Protein 5HTL (pdb70)

Solvent-accessible surface area: 14840 Å² total

Secondary structure (DSSP, 8-state):
--PPPHHHHHHHTTSS-HHHHHHHHHHHTTTT--HHHHHHHTTSS-HHHHHHHHHHHHT--B--TTTS---TTTGGGS-HHHHHHHT--EEEEETTEEEE---TT-HHHHHHHHHHSTT-EEEE-B--HHHHHHHHHHH-/---HHHHHHHTTSS-HHHHHHHHHHHHTT---HHHHHHHTTSS-HHHHHHHHHHHHT--B--TTTS---TTTGGGS-HHHHHHHT--EEEEETTEEEE---TT-HHHHHHHHHHSTT-EEEE-B--HHHHHHHHHHH-

Foldseek 3Di:
DDFDDQLVQCCVVPQAHPVLQVVQVVVVPPPPDDSQVSCVVVVSHPPVRVQCSVCVRVVAAEDALVPDQFPLVQFPLQPLVLCVVLVKTFRDDDDLETEIEDCPVPVVSVVVVCVSNDSHHYDYYYYHSVSSVVVSVVSD/DDDLLVLCCVVVQAHPVLQVVLVVVCVVPVDDSQVSSVVVVRHDPVRVQVSVCVVVVAAADDLVPDQFDLVQQPLQPLVLCVVLVKGFRDQDPQETEIEACPVPPVSVVVCCVSRPPGHYHYYYYHSVSSVVVSVVRD

Sequence (278 aa):
KLRKRLGDLLVEEGIVSEAQLEQALNAQKNTGRRLGDTLISLGFLSETQLLNFLAQQLSLPVIDLSRAHVDIDAVPLLPEVHARRLRALVIGRSGDTLRIASDPADLFAQEALLNQLPDYGFEFVIAPEKQLVDGFDRYYRKRLGDLLVEEGIVSEAQLEQALNAQKNTGRRLGDTLISLGFLSETQLLNFLAQQLSLPVIDLSRAHVDIDAVPLLPEVHARRLRALVIGRSGDTLRIASDPADLFAQEALLNQLPDYGFEFVIAPEKQLVDGFDRYY

Structure (mmCIF, N/CA/C/O backbone):
data_5HTL
#
_entry.id   5HTL
#
_cell.length_a   52.852
_cell.length_b   61.862
_cell.length_c   75.621
_cell.angle_alpha   90.00
_cell.angle_beta   90.00
_cell.angle_gamma   90.00
#
_symmetry.space_group_name_H-M   'P 21 21 21'
#
loop_
_entity.id
_entity.type
_entity.pdbx_description
1 polymer 'MSHA biogenesis protein MshE'
2 non-polymer "9,9'-[(2R,3R,3aS,5S,7aR,9R,10R,10aS,12S,14aR)-3,5,10,12-tetrahydroxy-5,12-dioxidooctahydro-2H,7H-difuro[3,2-d:3',2'-j][1,3,7,9,2,8]tetraoxadiphosphacyclododecine-2,9-diyl]bis(2-amino-1,9-dihydro-6H-purin-6-one)"
3 water water
#
loop_
_atom_site.group_PDB
_atom_site.id
_atom_site.type_symbol
_atom_site.label_atom_id
_atom_site.label_alt_id
_atom_site.label_comp_id
_atom_site.label_asym_id
_atom_site.label_entity_id
_atom_site.label_seq_id
_atom_site.pdbx_PDB_ins_code
_atom_site.Cartn_x
_atom_site.Cartn_y
_atom_site.Cartn_z
_atom_site.occupancy
_atom_site.B_iso_or_equiv
_atom_site.auth_seq_id
_atom_site.auth_comp_id
_atom_site.auth_asym_id
_atom_site.auth_atom_id
_atom_site.pdbx_PDB_model_num
ATOM 1 N N . LYS A 1 5 ? -3.650 -20.401 -0.983 1.00 52.51 5 LYS A N 1
ATOM 2 C CA . LYS A 1 5 ? -2.792 -19.389 -0.373 1.00 47.75 5 LYS A CA 1
ATOM 3 C C . LYS A 1 5 ? -3.476 -18.149 0.266 1.00 42.50 5 LYS A C 1
ATOM 4 O O . LYS A 1 5 ? -3.316 -17.951 1.470 1.00 38.17 5 LYS A O 1
ATOM 10 N N . LEU A 1 6 ? -4.240 -17.321 -0.460 1.00 47.45 6 LEU A N 1
ATOM 11 C CA . LEU A 1 6 ? -4.616 -17.439 -1.875 1.00 44.74 6 LEU A CA 1
ATOM 12 C C . LEU A 1 6 ? -5.175 -16.124 -2.419 1.00 41.27 6 LEU A C 1
ATOM 13 O O . LEU A 1 6 ? -6.216 -15.638 -1.984 1.00 49.50 6 LEU A O 1
ATOM 18 N N . ARG A 1 7 ? -4.485 -15.561 -3.392 1.00 30.11 7 ARG A N 1
ATOM 19 C CA . ARG A 1 7 ? -4.989 -14.405 -4.103 1.00 18.29 7 ARG A CA 1
ATOM 20 C C . ARG A 1 7 ? -5.890 -14.896 -5.226 1.00 14.09 7 ARG A C 1
ATOM 21 O O . ARG A 1 7 ? -5.847 -16.076 -5.591 1.00 16.07 7 ARG A O 1
ATOM 29 N N . LYS A 1 8 ? -6.702 -14.000 -5.769 1.00 14.08 8 LYS A N 1
ATOM 30 C CA . LYS A 1 8 ? -7.423 -14.308 -6.990 1.00 12.86 8 LYS A CA 1
ATOM 31 C C . LYS A 1 8 ? -6.393 -14.211 -8.109 1.00 15.45 8 LYS A C 1
ATOM 32 O O . LYS A 1 8 ? -5.616 -13.262 -8.145 1.00 15.86 8 LYS A O 1
ATOM 38 N N . ARG A 1 9 ? -6.352 -15.174 -9.023 1.00 14.27 9 ARG A N 1
ATOM 39 C CA . ARG A 1 9 ? -5.312 -15.097 -10.045 1.00 16.60 9 ARG A CA 1
ATOM 40 C C . ARG A 1 9 ? -5.532 -13.915 -10.985 1.00 13.06 9 ARG A C 1
ATOM 41 O O . ARG A 1 9 ? -6.667 -13.472 -11.210 1.00 13.82 9 ARG A O 1
ATOM 49 N N . LEU A 1 10 ? -4.434 -13.394 -11.515 1.00 14.22 10 LEU A N 1
ATOM 50 C CA . LEU A 1 10 ? -4.442 -12.095 -12.169 1.00 15.56 10 LEU A CA 1
ATOM 51 C C . LEU A 1 10 ? -5.291 -12.050 -13.429 1.00 12.62 10 LEU A C 1
ATOM 52 O O . LEU A 1 10 ? -6.012 -11.082 -13.635 1.00 12.68 10 LEU A O 1
ATOM 57 N N . GLY A 1 11 ? -5.224 -13.091 -14.261 1.00 13.85 11 GLY A N 1
ATOM 58 C CA . GLY A 1 11 ? -6.023 -13.134 -15.477 1.00 13.52 11 GLY A CA 1
ATOM 59 C C . GLY A 1 11 ? -7.509 -12.984 -15.195 1.00 15.20 11 GLY A C 1
ATOM 60 O O . GLY A 1 11 ? -8.167 -12.104 -15.758 1.00 15.66 11 GLY A O 1
ATOM 61 N N . ASP A 1 12 ? -8.037 -13.832 -14.316 1.00 15.65 12 ASP A N 1
ATOM 62 C CA . ASP A 1 12 ? -9.449 -13.776 -13.957 1.00 15.27 12 ASP A CA 1
ATOM 63 C C . ASP A 1 12 ? -9.833 -12.428 -13.379 1.00 15.31 12 ASP A C 1
ATOM 64 O O . ASP A 1 12 ? -10.910 -11.918 -13.670 1.00 14.06 12 ASP A O 1
ATOM 69 N N . LEU A 1 13 ? -8.952 -11.842 -12.576 1.00 13.37 13 LEU A N 1
ATOM 70 C CA . LEU A 1 13 ? -9.215 -10.524 -12.012 1.00 12.14 13 LEU A CA 1
ATOM 71 C C . LEU A 1 13 ? -9.373 -9.484 -13.125 1.00 14.71 13 LEU A C 1
ATOM 72 O O . LEU A 1 13 ? -10.312 -8.682 -13.126 1.00 14.45 13 LEU A O 1
ATOM 77 N N . LEU A 1 14 ? -8.436 -9.483 -14.070 1.00 11.99 14 LEU A N 1
ATOM 78 C CA . LEU A 1 14 ? -8.458 -8.515 -15.159 1.00 12.97 14 LEU A CA 1
ATOM 79 C C . LEU A 1 14 ? -9.660 -8.702 -16.083 1.00 14.37 14 LEU A C 1
ATOM 80 O O . LEU A 1 14 ? -10.186 -7.739 -16.627 1.00 16.30 14 LEU A O 1
ATOM 85 N N . VAL A 1 15 ? -10.089 -9.941 -16.284 1.00 12.53 15 VAL A N 1
ATOM 86 C CA . VAL A 1 15 ? -11.259 -10.186 -17.123 1.00 14.58 15 VAL A CA 1
ATOM 87 C C . VAL A 1 15 ? -12.524 -9.741 -16.415 1.00 15.42 15 VAL A C 1
ATOM 88 O O . VAL A 1 15 ? -13.366 -9.078 -17.010 1.00 16.97 15 VAL A O 1
ATOM 92 N N . GLU A 1 16 ? -12.645 -10.105 -15.143 1.00 15.29 16 GLU A N 1
ATOM 93 C CA . GLU A 1 16 ? -13.837 -9.768 -14.374 1.00 18.94 16 GLU A CA 1
ATOM 94 C C . GLU A 1 16 ? -14.006 -8.270 -14.216 1.00 19.82 16 GLU A C 1
ATOM 95 O O . GLU A 1 16 ? -15.131 -7.774 -14.175 1.00 23.06 16 GLU A O 1
ATOM 101 N N . GLU A 1 17 ? -12.905 -7.538 -14.128 1.00 20.93 17 GLU A N 1
ATOM 102 C CA . GLU A 1 17 ? -13.010 -6.092 -13.962 1.00 24.00 17 GLU A CA 1
ATOM 103 C C . GLU A 1 17 ? -13.000 -5.329 -15.286 1.00 22.92 17 GLU A C 1
ATOM 104 O O . GLU A 1 17 ? -12.945 -4.095 -15.313 1.00 21.71 17 GLU A O 1
ATOM 110 N N . GLY A 1 18 ? -13.084 -6.083 -16.379 1.00 14.39 18 GLY A N 1
ATOM 111 C CA . GLY A 1 18 ? -13.293 -5.525 -17.700 1.00 15.94 18 GLY A CA 1
ATOM 112 C C . GLY A 1 18 ? -12.085 -4.844 -18.290 1.00 13.12 18 GLY A C 1
ATOM 113 O O . GLY A 1 18 ? -12.216 -3.925 -19.107 1.00 13.81 18 GLY A O 1
ATOM 114 N N . ILE A 1 19 ? -10.904 -5.317 -17.899 1.00 13.08 19 ILE A N 1
ATOM 115 C CA . ILE A 1 19 ? -9.650 -4.712 -18.326 1.00 12.25 19 ILE A CA 1
ATOM 116 C C . ILE A 1 19 ? -9.119 -5.411 -19.567 1.00 11.04 19 ILE A C 1
ATOM 117 O O . ILE A 1 19 ? -8.706 -4.766 -20.529 1.00 13.49 19 ILE A O 1
ATOM 122 N N . VAL A 1 20 ? -9.113 -6.739 -19.532 1.00 12.80 20 VAL A N 1
ATOM 123 C CA . VAL A 1 20 ? -8.725 -7.521 -20.702 1.00 12.06 20 VAL A CA 1
ATOM 124 C C . VAL A 1 20 ? -9.834 -8.515 -21.031 1.00 12.09 20 VAL A C 1
ATOM 125 O O . VAL A 1 20 ? -10.643 -8.848 -20.163 1.00 13.74 20 VAL A O 1
ATOM 129 N N . SER A 1 21 ? -9.873 -8.986 -22.270 1.00 12.71 21 SER A N 1
ATOM 130 C CA . SER A 1 21 ? -10.941 -9.900 -22.685 1.00 11.73 21 SER A CA 1
ATOM 131 C C . SER A 1 21 ? -10.549 -11.367 -22.496 1.00 12.11 21 SER A C 1
ATOM 132 O O . SER A 1 21 ? -9.370 -11.698 -22.336 1.00 12.51 21 SER A O 1
ATOM 135 N N . GLU A 1 22 ? -11.532 -12.257 -22.525 1.00 15.14 22 GLU A N 1
ATOM 136 C CA . GLU A 1 22 ? -11.267 -13.685 -22.378 1.00 16.30 22 GLU A CA 1
ATOM 137 C C . GLU A 1 22 ? -10.327 -14.218 -23.451 1.00 13.62 22 GLU A C 1
ATOM 138 O O . GLU A 1 22 ? -9.409 -14.968 -23.145 1.00 15.79 22 GLU A O 1
ATOM 144 N N . ALA A 1 23 ? -10.541 -13.839 -24.704 1.00 16.43 23 ALA A N 1
ATOM 145 C CA . ALA A 1 23 ? -9.685 -14.333 -25.777 1.00 14.19 23 ALA A CA 1
ATOM 146 C C . ALA A 1 23 ? -8.253 -13.818 -25.646 1.00 17.37 23 ALA A C 1
ATOM 147 O O . ALA A 1 23 ? -7.301 -14.526 -25.960 1.00 16.31 23 ALA A O 1
ATOM 149 N N . GLN A 1 24 ? -8.103 -12.585 -25.176 1.00 13.41 24 GLN A N 1
ATOM 150 C CA . GLN A 1 24 ? -6.793 -11.982 -24.989 1.00 12.57 24 GLN A CA 1
ATOM 151 C C . GLN A 1 24 ? -6.043 -12.673 -23.863 1.00 13.65 24 GLN A C 1
ATOM 152 O O . GLN A 1 24 ? -4.828 -12.899 -23.949 1.00 12.42 24 GLN A O 1
ATOM 158 N N . LEU A 1 25 ? -6.772 -13.036 -22.813 1.00 14.85 25 LEU A N 1
ATOM 159 C CA . LEU A 1 25 ? -6.170 -13.789 -21.720 1.00 13.61 25 LEU A CA 1
ATOM 160 C C . LEU A 1 25 ? -5.641 -15.127 -22.228 1.00 12.36 25 LEU A C 1
ATOM 161 O O . LEU A 1 25 ? -4.503 -15.494 -21.944 1.00 13.43 25 LEU A O 1
ATOM 166 N N . GLU A 1 26 ? -6.465 -15.849 -22.978 1.00 15.42 26 GLU A N 1
ATOM 167 C CA . GLU A 1 26 ? -6.057 -17.144 -23.525 1.00 14.83 26 GLU A CA 1
ATOM 168 C C . GLU A 1 26 ? -4.840 -16.975 -24.434 1.00 18.14 26 GLU A C 1
ATOM 169 O O . GLU A 1 26 ? -3.886 -17.753 -24.369 1.00 17.23 26 GLU A O 1
ATOM 175 N N . GLN A 1 27 ? -4.855 -15.929 -25.248 1.00 14.92 27 GLN A N 1
ATOM 176 C CA . GLN A 1 27 ? -3.743 -15.622 -26.124 1.00 17.74 27 GLN A CA 1
ATOM 177 C C . GLN A 1 27 ? -2.457 -15.391 -25.331 1.00 16.25 27 GLN A C 1
ATOM 178 O O . GLN A 1 27 ? -1.400 -15.919 -25.673 1.00 17.37 27 GLN A O 1
ATOM 184 N N . ALA A 1 28 ? -2.552 -14.624 -24.251 1.00 15.85 28 ALA A N 1
ATOM 185 C CA . ALA A 1 28 ? -1.371 -14.308 -23.454 1.00 13.20 28 ALA A CA 1
ATOM 186 C C . ALA A 1 28 ? -0.846 -15.523 -22.686 1.00 15.21 28 ALA A C 1
ATOM 187 O O . ALA A 1 28 ? 0.364 -15.690 -22.552 1.00 16.77 28 ALA A O 1
ATOM 189 N N . LEU A 1 29 ? -1.749 -16.359 -22.183 1.00 13.71 29 LEU A N 1
ATOM 190 C CA . LEU A 1 29 ? -1.342 -17.568 -21.466 1.00 14.24 29 LEU A CA 1
ATOM 191 C C . LEU A 1 29 ? -0.592 -18.501 -22.406 1.00 19.72 29 LEU A C 1
ATOM 192 O O . LEU A 1 29 ? 0.427 -19.078 -22.021 1.00 20.64 29 LEU A O 1
ATOM 197 N N . ASN A 1 30 ? -1.083 -18.625 -23.636 1.00 18.78 30 ASN A N 1
ATOM 198 C CA . ASN A 1 30 ? -0.402 -19.415 -24.669 1.00 24.34 30 ASN A CA 1
ATOM 199 C C . ASN A 1 30 ? 0.982 -18.847 -24.974 1.00 24.66 30 ASN A C 1
ATOM 200 O O . ASN A 1 30 ? 1.970 -19.582 -25.085 1.00 29.87 30 ASN A O 1
ATOM 205 N N . ALA A 1 31 ? 1.048 -17.526 -25.098 1.00 19.90 31 ALA A N 1
ATOM 206 C CA . ALA A 1 31 ? 2.266 -16.832 -25.514 1.00 20.54 31 ALA A CA 1
ATOM 207 C C . ALA A 1 31 ? 3.339 -16.759 -24.427 1.00 18.38 31 ALA A C 1
ATOM 208 O O . ALA A 1 31 ? 4.539 -16.672 -24.725 1.00 24.36 31 ALA A O 1
ATOM 210 N N . GLN A 1 32 ? 2.912 -16.799 -23.172 1.00 19.56 32 GLN A N 1
ATOM 211 C CA . GLN A 1 32 ? 3.817 -16.670 -22.035 1.00 19.97 32 GLN A CA 1
ATOM 212 C C . GLN A 1 32 ? 4.715 -17.903 -21.864 1.00 19.28 32 GLN A C 1
ATOM 213 O O . GLN A 1 32 ? 5.856 -17.791 -21.394 1.00 19.70 32 GLN A O 1
ATOM 219 N N . LYS A 1 33 ? 4.208 -19.062 -22.279 1.00 20.30 33 LYS A N 1
ATOM 220 C CA . LYS A 1 33 ? 4.876 -20.342 -22.026 1.00 22.37 33 LYS A CA 1
ATOM 221 C C . LYS A 1 33 ? 6.353 -20.354 -22.408 1.00 20.82 33 LYS A C 1
ATOM 222 O O . LYS A 1 33 ? 6.719 -20.036 -23.541 1.00 25.18 33 LYS A O 1
ATOM 228 N N . ASN A 1 34 ? 7.178 -20.696 -21.416 1.00 26.71 34 ASN A N 1
ATOM 229 C CA . ASN A 1 34 ? 8.644 -20.785 -21.522 1.00 27.38 34 ASN A CA 1
ATOM 230 C C . ASN A 1 34 ? 9.398 -19.559 -22.010 1.00 23.57 34 ASN A C 1
ATOM 231 O O . ASN A 1 34 ? 10.533 -19.680 -22.454 1.00 22.07 34 ASN A O 1
ATOM 236 N N . THR A 1 35 ? 8.777 -18.387 -21.909 1.00 20.95 35 THR A N 1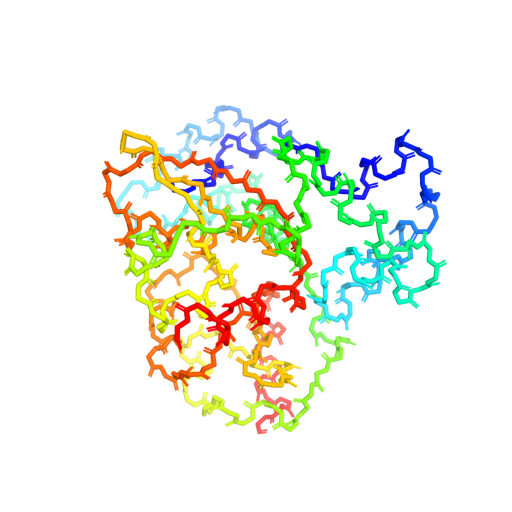
ATOM 237 C CA . THR A 1 35 ? 9.430 -17.136 -22.281 1.00 20.03 35 THR A CA 1
ATOM 238 C C . THR A 1 35 ? 10.126 -16.501 -21.094 1.00 18.54 35 THR A C 1
ATOM 239 O O . THR A 1 35 ? 10.884 -15.554 -21.256 1.00 19.96 35 THR A O 1
ATOM 243 N N . GLY A 1 36 ? 9.830 -17.000 -19.897 1.00 23.15 36 GLY A N 1
ATOM 244 C CA . GLY A 1 36 ? 10.406 -16.449 -18.686 1.00 24.25 36 GLY A CA 1
ATOM 245 C C . GLY A 1 36 ? 9.676 -15.201 -18.229 1.00 23.51 36 GLY A C 1
ATOM 246 O O . GLY A 1 36 ? 10.054 -14.584 -17.235 1.00 27.65 36 GLY A O 1
ATOM 247 N N . ARG A 1 37 ? 8.617 -14.839 -18.950 1.00 21.25 37 ARG A N 1
ATOM 248 C CA . ARG A 1 37 ? 7.872 -13.625 -18.647 1.00 20.64 37 ARG A CA 1
ATOM 249 C C . ARG A 1 37 ? 6.585 -13.920 -17.889 1.00 16.92 37 ARG A C 1
ATOM 250 O O . ARG A 1 37 ? 5.926 -14.932 -18.124 1.00 19.10 37 ARG A O 1
ATOM 258 N N . ARG A 1 38 ? 6.247 -13.050 -16.953 1.00 14.49 38 ARG A N 1
ATOM 259 C CA . ARG A 1 38 ? 4.998 -13.214 -16.223 1.00 14.67 38 ARG A CA 1
ATOM 260 C C . ARG A 1 38 ? 3.800 -12.749 -17.057 1.00 14.96 38 ARG A C 1
ATOM 261 O O . ARG A 1 38 ? 3.966 -12.144 -18.124 1.00 15.63 38 ARG A O 1
ATOM 269 N N . LEU A 1 39 ? 2.596 -13.059 -16.579 1.00 14.33 39 LEU A N 1
ATOM 270 C CA . LEU A 1 39 ? 1.395 -12.832 -17.363 1.00 13.94 39 LEU A CA 1
ATOM 271 C C . LEU A 1 39 ? 1.123 -11.359 -17.652 1.00 15.83 39 LEU A C 1
ATOM 272 O O . LEU A 1 39 ? 0.776 -11.000 -18.780 1.00 12.86 39 LEU A O 1
ATOM 277 N N . GLY A 1 40 ? 1.273 -10.510 -16.641 1.00 14.11 40 GLY A N 1
ATOM 278 C CA . GLY A 1 40 ? 1.014 -9.088 -16.805 1.00 14.78 40 GLY A CA 1
ATOM 279 C C . GLY A 1 40 ? 1.897 -8.487 -17.883 1.00 15.06 40 GLY A C 1
ATOM 280 O O . GLY A 1 40 ? 1.420 -7.782 -18.781 1.00 14.89 40 GLY A O 1
ATOM 281 N N . ASP A 1 41 ? 3.194 -8.773 -17.804 1.00 13.76 41 ASP A N 1
ATOM 282 C CA . ASP A 1 41 ? 4.146 -8.274 -18.793 1.00 13.38 41 ASP A CA 1
ATOM 283 C C . ASP A 1 41 ? 3.848 -8.833 -20.190 1.00 14.27 41 ASP A C 1
ATOM 284 O O . ASP A 1 41 ? 4.060 -8.160 -21.196 1.00 14.68 41 ASP A O 1
ATOM 289 N N . THR A 1 42 ? 3.328 -10.055 -20.259 1.00 13.65 42 THR A N 1
ATOM 290 C CA . THR A 1 42 ? 2.917 -10.616 -21.546 1.00 12.42 42 THR A CA 1
ATOM 291 C C . THR A 1 42 ? 1.718 -9.865 -22.131 1.00 12.75 42 THR A C 1
ATOM 292 O O . THR A 1 42 ? 1.698 -9.522 -23.315 1.00 15.47 42 THR A O 1
ATOM 296 N N . LEU A 1 43 ? 0.721 -9.613 -21.296 1.00 13.13 43 LEU A N 1
ATOM 297 C CA . LEU A 1 43 ? -0.418 -8.795 -21.689 1.00 13.14 43 LEU A CA 1
ATOM 298 C C . LEU A 1 43 ? -0.009 -7.393 -22.141 1.00 12.09 43 LEU A C 1
ATOM 299 O O . LEU A 1 43 ? -0.546 -6.870 -23.117 1.00 15.20 43 LEU A O 1
ATOM 304 N N . ILE A 1 44 ? 0.958 -6.787 -21.454 1.00 13.60 44 ILE A N 1
ATOM 305 C CA . ILE A 1 44 ? 1.467 -5.470 -21.851 1.00 14.28 44 ILE A CA 1
ATOM 306 C C . ILE A 1 44 ? 2.185 -5.531 -23.199 1.00 16.33 44 ILE A C 1
ATOM 307 O O . ILE A 1 44 ? 1.993 -4.671 -24.064 1.00 17.47 44 ILE A O 1
ATOM 312 N N . SER A 1 45 ? 3.002 -6.560 -23.386 1.00 15.15 45 SER A N 1
ATOM 313 C CA . SER A 1 45 ? 3.712 -6.743 -24.646 1.00 17.32 45 SER A CA 1
ATOM 314 C C . SER A 1 45 ? 2.754 -6.871 -25.830 1.00 19.90 45 SER A C 1
ATOM 315 O O . SER A 1 45 ? 3.047 -6.391 -26.928 1.00 17.32 45 SER A O 1
ATOM 318 N N . LEU A 1 46 ? 1.606 -7.505 -25.594 1.00 16.70 46 LEU A N 1
ATOM 319 C CA . LEU A 1 46 ? 0.597 -7.709 -26.629 1.00 15.01 46 LEU A CA 1
ATOM 320 C C . LEU A 1 46 ? -0.289 -6.480 -26.809 1.00 17.17 46 LEU A C 1
ATOM 321 O O . LEU A 1 46 ? -1.094 -6.429 -27.741 1.00 17.82 46 LEU A O 1
ATOM 326 N N . GLY A 1 47 ? -0.152 -5.498 -25.922 1.00 15.14 47 GLY A N 1
ATOM 327 C CA . GLY A 1 47 ? -0.873 -4.240 -26.056 1.00 16.24 47 GLY A CA 1
ATOM 328 C C . GLY A 1 47 ? -2.260 -4.245 -25.439 1.00 12.90 47 GLY A C 1
ATOM 329 O O . GLY A 1 47 ? -3.052 -3.325 -25.661 1.00 17.32 47 GLY A O 1
ATOM 330 N N . PHE A 1 48 ? -2.546 -5.260 -24.633 1.00 14.20 48 PHE A N 1
ATOM 331 C CA . PHE A 1 48 ? -3.873 -5.417 -24.037 1.00 15.18 48 PHE A CA 1
ATOM 332 C C . PHE A 1 48 ? -3.993 -4.724 -22.683 1.00 13.93 48 PHE A C 1
ATOM 333 O O . PHE A 1 48 ? -5.095 -4.536 -22.150 1.00 14.91 48 PHE A O 1
ATOM 341 N N . LEU A 1 49 ? -2.845 -4.361 -22.121 1.00 14.90 49 LEU A N 1
ATOM 342 C CA . LEU A 1 49 ? -2.753 -3.846 -20.766 1.00 13.80 49 LEU A CA 1
ATOM 343 C C . LEU A 1 49 ? -1.619 -2.821 -20.752 1.00 13.55 49 LEU A C 1
ATOM 344 O O . LEU A 1 49 ? -0.674 -2.934 -21.529 1.00 15.55 49 LEU A O 1
ATOM 349 N N . SER A 1 50 ? -1.736 -1.811 -19.891 1.00 14.44 50 SER A N 1
ATOM 350 C CA . SER A 1 50 ? -0.661 -0.835 -19.696 1.00 16.62 50 SER A CA 1
ATOM 351 C C . SER A 1 50 ? 0.094 -1.076 -18.384 1.00 18.26 50 SER A C 1
ATOM 352 O O . SER A 1 50 ? -0.370 -1.814 -17.505 1.00 17.43 50 SER A O 1
ATOM 355 N N . GLU A 1 51 ? 1.252 -0.435 -18.245 1.00 16.68 51 GLU A N 1
ATOM 356 C CA . GLU A 1 51 ? 2.025 -0.525 -17.008 1.00 15.77 51 GLU A CA 1
ATOM 357 C C . GLU A 1 51 ? 1.254 -0.008 -15.799 1.00 16.63 51 GLU A C 1
ATOM 358 O O . GLU A 1 51 ? 1.311 -0.604 -14.726 1.00 18.21 51 GLU A O 1
ATOM 364 N N . THR A 1 52 ? 0.526 1.086 -15.978 1.00 18.41 52 THR A N 1
ATOM 365 C CA . THR A 1 52 ? -0.243 1.681 -14.899 1.00 17.76 52 THR A CA 1
ATOM 366 C C . THR A 1 52 ? -1.371 0.746 -14.476 1.00 19.29 52 THR A C 1
ATOM 367 O O . THR A 1 52 ? -1.614 0.541 -13.285 1.00 20.03 52 THR A O 1
ATOM 371 N N . GLN A 1 53 ? -2.060 0.178 -15.460 1.00 17.76 53 GLN A N 1
ATOM 372 C CA . GLN A 1 53 ? -3.114 -0.790 -15.172 1.00 15.30 53 GLN A CA 1
ATOM 373 C C . GLN A 1 53 ? -2.585 -1.995 -14.418 1.00 14.81 53 GLN A C 1
ATOM 374 O O . GLN A 1 53 ? -3.205 -2.441 -13.450 1.00 16.16 53 GLN A O 1
ATOM 380 N N . LEU A 1 54 ? -1.455 -2.531 -14.861 1.00 15.07 54 LEU A N 1
ATOM 381 C CA . LEU A 1 54 ? -0.837 -3.649 -14.154 1.00 15.41 54 LEU A CA 1
ATOM 382 C C . LEU A 1 54 ? -0.518 -3.306 -12.695 1.00 17.65 54 LEU A C 1
ATOM 383 O O . LEU A 1 54 ? -0.817 -4.092 -11.792 1.00 15.50 54 LEU A O 1
ATOM 388 N N . LEU A 1 55 ? 0.080 -2.136 -12.479 1.00 17.25 55 LEU A N 1
ATOM 389 C CA . LEU A 1 55 ? 0.386 -1.636 -11.143 1.00 20.50 55 LEU A CA 1
ATOM 390 C C . LEU A 1 55 ? -0.864 -1.617 -10.257 1.00 14.20 55 LEU A C 1
ATOM 391 O O . LEU A 1 55 ? -0.874 -2.161 -9.138 1.00 16.34 55 LEU A O 1
ATOM 396 N N . ASN A 1 56 ? -1.930 -1.019 -10.775 1.00 15.53 56 ASN A N 1
ATOM 397 C CA . ASN A 1 56 ? -3.157 -0.869 -10.015 1.00 13.43 56 ASN A CA 1
ATOM 398 C C . ASN A 1 56 ? -3.833 -2.205 -9.690 1.00 14.42 56 ASN A C 1
ATOM 399 O O . ASN A 1 56 ? -4.375 -2.387 -8.602 1.00 16.05 56 ASN A O 1
ATOM 404 N N . PHE A 1 57 ? -3.807 -3.142 -10.631 1.00 17.40 57 PHE A N 1
ATOM 405 C CA . PHE A 1 57 ? -4.467 -4.423 -10.399 1.00 14.78 57 PHE A CA 1
ATOM 406 C C . PHE A 1 57 ? -3.637 -5.442 -9.631 1.00 14.81 57 PHE A C 1
ATOM 407 O O . PHE A 1 57 ? -4.203 -6.284 -8.933 1.00 14.36 57 PHE A O 1
ATOM 415 N N . LEU A 1 58 ? -2.311 -5.349 -9.719 1.00 13.80 58 LEU A N 1
ATOM 416 C CA . LEU A 1 58 ? -1.456 -6.101 -8.799 1.00 13.46 58 LEU A CA 1
ATOM 417 C C . LEU A 1 58 ? -1.735 -5.634 -7.372 1.00 13.88 58 LEU A C 1
ATOM 418 O O . LEU A 1 58 ? -1.866 -6.444 -6.457 1.00 13.05 58 LEU A O 1
ATOM 423 N N . ALA A 1 59 ? -1.859 -4.323 -7.188 1.00 15.27 59 ALA A N 1
ATOM 424 C CA . ALA A 1 59 ? -2.191 -3.778 -5.877 1.00 13.42 59 ALA A CA 1
ATOM 425 C C . ALA A 1 59 ? -3.524 -4.326 -5.369 1.00 14.26 59 ALA A C 1
ATOM 426 O O . ALA A 1 59 ? -3.641 -4.734 -4.214 1.00 14.78 59 ALA A O 1
ATOM 428 N N . GLN A 1 60 ? -4.537 -4.346 -6.225 1.00 14.69 60 GLN A N 1
ATOM 429 C CA . GLN A 1 60 ? -5.820 -4.913 -5.826 1.00 14.91 60 GLN A CA 1
ATOM 430 C C . GLN A 1 60 ? -5.695 -6.407 -5.495 1.00 14.45 60 GLN A C 1
ATOM 431 O O . GLN A 1 60 ? -6.191 -6.872 -4.467 1.00 15.29 60 GLN A O 1
ATOM 437 N N . GLN A 1 61 ? -5.029 -7.152 -6.36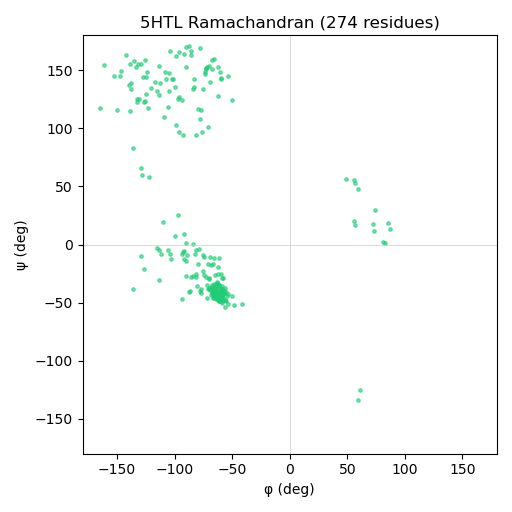9 1.00 12.78 61 GLN A N 1
ATOM 438 C CA . GLN A 1 61 ? -4.818 -8.583 -6.152 1.00 11.82 61 GLN A CA 1
ATOM 439 C C . GLN A 1 61 ? -4.159 -8.904 -4.814 1.00 12.24 61 GLN A C 1
ATOM 440 O O . GLN A 1 61 ? -4.558 -9.842 -4.110 1.00 14.61 61 GLN A O 1
ATOM 446 N N . LEU A 1 62 ? -3.121 -8.139 -4.476 1.00 11.05 62 LEU A N 1
ATOM 447 C CA . LEU A 1 62 ? -2.333 -8.378 -3.277 1.00 12.14 62 LEU A CA 1
ATOM 448 C C . LEU A 1 62 ? -2.845 -7.648 -2.035 1.00 11.04 62 LEU A C 1
ATOM 449 O O . LEU A 1 62 ? -2.240 -7.748 -0.963 1.00 12.45 62 LEU A O 1
ATOM 454 N N . SER A 1 63 ? -3.947 -6.919 -2.211 1.00 11.62 63 SER A N 1
ATOM 455 C CA . SER A 1 63 ? -4.591 -6.148 -1.137 1.00 15.27 63 SER A CA 1
ATOM 456 C C . SER A 1 63 ? -3.626 -5.167 -0.472 1.00 12.49 63 SER A C 1
ATOM 457 O O . SER A 1 63 ? -3.403 -5.202 0.738 1.00 12.84 63 SER A O 1
ATOM 460 N N . LEU A 1 64 ? -3.017 -4.314 -1.286 1.00 13.76 64 LEU A N 1
ATOM 461 C CA . LEU A 1 64 ? -2.092 -3.321 -0.763 1.00 11.11 64 LEU A CA 1
ATOM 462 C C . LEU A 1 64 ? -2.272 -2.038 -1.541 1.00 11.43 64 LEU A C 1
ATOM 463 O O . LEU A 1 64 ? -2.871 -2.039 -2.616 1.00 14.27 64 LEU A O 1
ATOM 468 N N . PRO A 1 65 ? -1.780 -0.926 -0.993 1.00 11.81 65 PRO A N 1
ATOM 469 C CA . PRO A 1 65 ? -1.968 0.320 -1.728 1.00 11.96 65 PRO A CA 1
ATOM 470 C C . PRO A 1 65 ? -0.842 0.641 -2.702 1.00 9.34 65 PRO A C 1
ATOM 471 O O . PRO A 1 65 ? 0.316 0.260 -2.487 1.00 11.19 65 PRO A O 1
ATOM 475 N N . VAL A 1 66 ? -1.189 1.377 -3.751 1.00 10.97 66 VAL A N 1
ATOM 476 C CA . VAL A 1 66 ? -0.219 2.043 -4.605 1.00 11.02 66 VAL A CA 1
ATOM 477 C C . VAL A 1 66 ? 0.140 3.369 -3.948 1.00 11.98 66 VAL A C 1
ATOM 478 O O . VAL A 1 66 ? -0.749 4.094 -3.486 1.00 16.02 66 VAL A O 1
ATOM 482 N N . ILE A 1 67 ? 1.426 3.692 -3.878 1.00 12.11 67 ILE A N 1
ATOM 483 C CA . ILE A 1 67 ? 1.813 5.022 -3.414 1.00 13.08 67 ILE A CA 1
ATOM 484 C C . ILE A 1 67 ? 2.454 5.828 -4.525 1.00 11.98 67 ILE A C 1
ATOM 485 O O . ILE A 1 67 ? 3.018 5.271 -5.473 1.00 13.69 67 ILE A O 1
ATOM 490 N N . ASP A 1 68 ? 2.333 7.144 -4.405 1.00 13.34 68 ASP A N 1
ATOM 491 C CA . ASP A 1 68 ? 3.099 8.053 -5.241 1.00 12.68 68 ASP A CA 1
ATOM 492 C C . ASP A 1 68 ? 4.368 8.386 -4.476 1.00 11.99 68 ASP A C 1
ATOM 493 O O . ASP A 1 68 ? 4.394 9.312 -3.661 1.00 13.42 68 ASP A O 1
ATOM 498 N N . LEU A 1 69 ? 5.426 7.638 -4.747 1.00 13.82 69 LEU A N 1
ATOM 499 C CA . LEU A 1 69 ? 6.653 7.769 -3.988 1.00 13.69 69 LEU A CA 1
ATOM 500 C C . LEU A 1 69 ? 7.366 9.114 -4.239 1.00 16.93 69 LEU A C 1
ATOM 501 O O . LEU A 1 69 ? 8.190 9.543 -3.439 1.00 22.93 69 LEU A O 1
ATOM 506 N N . SER A 1 70 ? 7.008 9.792 -5.325 1.00 18.87 70 SER A N 1
ATOM 507 C CA . SER A 1 70 ? 7.586 11.104 -5.622 1.00 20.27 70 SER A CA 1
ATOM 508 C C . SER A 1 70 ? 7.075 12.175 -4.659 1.00 19.18 70 SER A C 1
ATOM 509 O O . SER A 1 70 ? 7.659 13.254 -4.535 1.00 26.15 70 SER A O 1
ATOM 512 N N . ARG A 1 71 ? 5.984 11.875 -3.966 1.00 14.71 71 ARG A N 1
ATOM 513 C CA . ARG A 1 71 ? 5.367 12.849 -3.080 1.00 15.45 71 ARG A CA 1
ATOM 514 C C . ARG A 1 71 ? 5.123 12.290 -1.701 1.00 16.39 71 ARG A C 1
ATOM 515 O O . ARG A 1 71 ? 4.748 13.019 -0.787 1.00 23.53 71 ARG A O 1
ATOM 523 N N . ALA A 1 72 ? 5.308 10.984 -1.558 1.00 16.48 72 ALA A N 1
ATOM 524 C CA . ALA A 1 72 ? 4.938 10.322 -0.317 1.00 17.76 72 ALA A CA 1
ATOM 525 C C . ALA A 1 72 ? 5.845 10.701 0.847 1.00 14.03 72 ALA A C 1
ATOM 526 O O . ALA A 1 72 ? 7.003 11.084 0.674 1.00 19.45 72 ALA A O 1
ATOM 528 N N . HIS A 1 73 ? 5.285 10.607 2.047 1.00 15.65 73 HIS A N 1
ATOM 529 C CA . HIS A 1 73 ? 6.052 10.711 3.271 1.00 15.07 73 HIS A CA 1
ATOM 530 C C . HIS A 1 73 ? 7.058 9.574 3.306 1.00 18.28 73 HIS A C 1
ATOM 531 O O . HIS A 1 73 ? 6.711 8.404 3.114 1.00 16.88 73 HIS A O 1
ATOM 538 N N . VAL A 1 74 ? 8.315 9.925 3.527 1.00 16.26 74 VAL A N 1
ATOM 539 C CA . VAL A 1 74 ? 9.354 8.936 3.705 1.00 18.90 74 VAL A CA 1
ATOM 540 C C . VAL A 1 74 ? 10.152 9.329 4.927 1.00 17.20 74 VAL A C 1
ATOM 541 O O . VAL A 1 74 ? 10.627 10.464 5.030 1.00 22.14 74 VAL A O 1
ATOM 545 N N . ASP A 1 75 ? 10.258 8.403 5.868 1.00 18.95 75 ASP A N 1
ATOM 546 C CA . ASP A 1 75 ? 11.123 8.608 7.015 1.00 20.73 75 ASP A CA 1
ATOM 547 C C . ASP A 1 75 ? 12.558 8.396 6.554 1.00 22.52 75 ASP A C 1
ATOM 548 O O . ASP A 1 75 ? 13.038 7.262 6.489 1.00 21.93 75 ASP A O 1
ATOM 553 N N . ILE A 1 76 ? 13.232 9.498 6.235 1.00 25.39 76 ILE A N 1
ATOM 554 C CA . ILE A 1 76 ? 14.576 9.456 5.661 1.00 25.45 76 ILE A CA 1
ATOM 555 C C . ILE A 1 76 ? 15.593 8.812 6.622 1.00 29.51 76 ILE A C 1
ATOM 556 O O . ILE A 1 76 ? 16.650 8.340 6.195 1.00 30.64 76 ILE A O 1
ATOM 561 N N . ASP A 1 77 ? 15.248 8.756 7.909 1.00 31.80 77 ASP A N 1
ATOM 562 C CA . ASP A 1 77 ? 16.053 8.043 8.907 1.00 40.33 77 ASP A CA 1
ATOM 563 C C . ASP A 1 77 ? 15.831 6.534 8.895 1.00 39.44 77 ASP A C 1
ATOM 564 O O . ASP A 1 77 ? 16.629 5.777 9.453 1.00 43.87 77 ASP A O 1
ATOM 569 N N . ALA A 1 78 ? 14.741 6.093 8.281 1.00 25.56 78 ALA A N 1
ATOM 570 C CA . ALA A 1 78 ? 14.427 4.674 8.260 1.00 21.23 78 ALA A CA 1
ATOM 571 C C . ALA A 1 78 ? 15.064 4.022 7.032 1.00 21.73 78 ALA A C 1
ATOM 572 O O . ALA A 1 78 ? 15.384 2.830 7.044 1.00 21.60 78 ALA A O 1
ATOM 574 N N . VAL A 1 79 ? 15.257 4.822 5.987 1.00 22.21 79 VAL A N 1
ATOM 575 C CA . VAL A 1 79 ? 15.833 4.338 4.731 1.00 16.75 79 VAL A CA 1
ATOM 576 C C . VAL A 1 79 ? 17.111 3.501 4.920 1.00 20.69 79 VAL A C 1
ATOM 577 O O . VAL A 1 79 ? 17.174 2.379 4.421 1.00 18.05 79 VAL A O 1
ATOM 581 N N . PRO A 1 80 ? 18.115 4.026 5.662 1.00 22.25 80 PRO A N 1
ATOM 582 C CA . PRO A 1 80 ? 19.381 3.290 5.798 1.00 21.83 80 PRO A CA 1
ATOM 583 C C . PRO A 1 80 ? 19.329 1.908 6.452 1.00 19.16 80 PRO A C 1
ATOM 584 O O . PRO A 1 80 ? 20.352 1.217 6.402 1.00 23.12 80 PRO A O 1
ATOM 588 N N . LEU A 1 81 ? 18.221 1.527 7.070 1.00 20.41 81 LEU A N 1
ATOM 589 C CA . LEU A 1 81 ? 18.101 0.213 7.691 1.00 20.93 81 LEU A CA 1
ATOM 590 C C . LEU A 1 81 ? 18.336 -0.917 6.685 1.00 21.03 81 LEU A C 1
ATOM 591 O O . LEU A 1 81 ? 18.788 -2.008 7.044 1.00 23.64 81 LEU A O 1
ATOM 596 N N . LEU A 1 82 ? 18.019 -0.648 5.423 1.00 16.56 82 LEU A N 1
ATOM 597 C CA . LEU A 1 82 ? 18.368 -1.560 4.344 1.00 16.54 82 LEU A CA 1
ATOM 598 C C . LEU A 1 82 ? 19.524 -0.935 3.577 1.00 18.00 82 LEU A C 1
ATOM 599 O O . LEU A 1 82 ? 19.390 0.158 3.032 1.00 19.35 82 LEU A O 1
ATOM 604 N N . PRO A 1 83 ? 20.688 -1.606 3.548 1.00 16.64 83 PRO A N 1
ATOM 605 C CA . PRO A 1 83 ? 21.811 -1.008 2.822 1.00 18.29 83 PRO A CA 1
ATOM 606 C C . PRO A 1 83 ? 21.478 -0.803 1.344 1.00 14.85 83 PRO A C 1
ATOM 607 O O . PRO A 1 83 ? 20.705 -1.588 0.774 1.00 14.54 83 PRO A O 1
ATOM 611 N N . GLU A 1 84 ? 22.062 0.234 0.750 1.00 14.75 84 GLU A N 1
ATOM 612 C CA . GLU A 1 84 ? 21.766 0.612 -0.622 1.00 14.07 84 GLU A CA 1
ATOM 613 C C . GLU A 1 84 ? 21.922 -0.536 -1.613 1.00 13.99 84 GLU A C 1
ATOM 614 O O . GLU A 1 84 ? 21.096 -0.695 -2.510 1.00 14.91 84 GLU A O 1
ATOM 620 N N . VAL A 1 85 ? 22.977 -1.338 -1.476 1.00 15.62 85 VAL A N 1
ATOM 621 C CA . VAL A 1 85 ? 23.171 -2.418 -2.437 1.00 15.20 85 VAL A CA 1
ATOM 622 C C . VAL A 1 85 ? 22.016 -3.419 -2.418 1.00 16.10 85 VAL A C 1
ATOM 623 O O . VAL A 1 85 ? 21.620 -3.945 -3.460 1.00 15.05 85 VAL A O 1
ATOM 627 N N . HIS A 1 86 ? 21.452 -3.657 -1.242 1.00 14.74 86 HIS A N 1
ATOM 628 C CA . HIS A 1 86 ? 20.326 -4.577 -1.133 1.00 15.23 86 HIS A CA 1
ATOM 629 C C . HIS A 1 86 ? 19.014 -3.948 -1.577 1.00 13.52 86 HIS A C 1
ATOM 630 O O . HIS A 1 86 ? 18.204 -4.591 -2.239 1.00 13.80 86 HIS A O 1
ATOM 637 N N . ALA A 1 87 ? 18.807 -2.685 -1.216 1.00 14.60 87 ALA A N 1
ATOM 638 C CA . ALA A 1 87 ? 17.634 -1.948 -1.671 1.00 13.35 87 ALA A CA 1
ATOM 639 C C . ALA A 1 87 ? 17.557 -1.950 -3.199 1.00 10.50 87 ALA A C 1
ATOM 640 O O . ALA A 1 87 ? 16.519 -2.251 -3.779 1.00 11.26 87 ALA A O 1
ATOM 642 N N . ARG A 1 88 ? 18.666 -1.649 -3.857 1.00 11.84 88 ARG A N 1
ATOM 643 C CA . ARG A 1 88 ? 18.709 -1.641 -5.314 1.00 11.53 88 ARG A CA 1
ATOM 644 C C . ARG A 1 88 ? 18.508 -3.031 -5.912 1.00 10.64 88 ARG A C 1
ATOM 645 O O . ARG A 1 88 ? 17.738 -3.178 -6.856 1.00 11.70 88 ARG A O 1
ATOM 653 N N . ARG A 1 89 ? 19.154 -4.049 -5.350 1.00 10.67 89 ARG A N 1
ATOM 654 C CA . ARG A 1 89 ? 18.996 -5.421 -5.857 1.00 12.17 89 ARG A CA 1
ATOM 655 C C . ARG A 1 89 ? 17.553 -5.893 -5.787 1.00 12.95 89 ARG A C 1
ATOM 656 O O . ARG A 1 89 ? 17.042 -6.509 -6.730 1.00 12.63 89 ARG A O 1
ATOM 664 N N . LEU A 1 90 ? 16.897 -5.588 -4.665 1.00 12.03 90 LEU A N 1
ATOM 665 C CA . LEU A 1 90 ? 15.575 -6.108 -4.352 1.00 12.17 90 LEU A CA 1
ATOM 666 C C . LEU A 1 90 ? 14.464 -5.185 -4.824 1.00 12.91 90 LEU A C 1
ATOM 667 O O . LEU A 1 90 ? 13.278 -5.533 -4.720 1.00 13.90 90 LEU A O 1
ATOM 672 N N . ARG A 1 91 ? 14.836 -4.018 -5.342 1.00 11.99 91 ARG A N 1
ATOM 673 C CA . ARG A 1 91 ? 13.886 -2.961 -5.708 1.00 11.54 91 ARG A CA 1
ATOM 674 C C . ARG A 1 91 ? 12.899 -2.705 -4.566 1.00 11.24 91 ARG A C 1
ATOM 675 O O . ARG A 1 91 ? 11.676 -2.771 -4.737 1.00 12.49 91 ARG A O 1
ATOM 683 N N . ALA A 1 92 ? 13.460 -2.393 -3.403 1.00 10.72 92 ALA A N 1
ATOM 684 C CA . ALA A 1 92 ? 12.705 -2.214 -2.160 1.00 10.15 92 ALA A CA 1
ATOM 685 C C . ALA A 1 92 ? 13.278 -1.032 -1.412 1.00 10.58 92 ALA A C 1
ATOM 686 O O . ALA A 1 92 ? 14.491 -0.876 -1.340 1.00 12.08 92 ALA A O 1
ATOM 688 N N . LEU A 1 93 ? 12.408 -0.195 -0.863 1.00 10.51 93 LEU A N 1
ATOM 689 C CA . LEU A 1 93 ? 12.819 0.975 -0.091 1.00 11.62 93 LEU A CA 1
ATOM 690 C C . LEU A 1 93 ? 12.065 1.020 1.224 1.00 10.34 93 LEU A C 1
ATOM 691 O O . LEU A 1 93 ? 10.836 1.000 1.240 1.00 11.49 93 LEU A O 1
ATOM 696 N N . VAL A 1 94 ? 12.797 1.088 2.330 1.00 12.28 94 VAL A N 1
ATOM 697 C CA . VAL A 1 94 ? 12.185 1.264 3.640 1.00 13.10 94 VAL A CA 1
ATOM 698 C C . VAL A 1 94 ? 11.783 2.724 3.810 1.00 14.12 94 VAL A C 1
ATOM 699 O O . VAL A 1 94 ? 12.637 3.616 3.789 1.00 18.02 94 VAL A O 1
ATOM 703 N N . ILE A 1 95 ? 10.479 2.971 3.921 1.00 14.20 95 ILE A N 1
ATOM 704 C CA . ILE A 1 95 ? 9.966 4.341 3.994 1.00 15.05 95 ILE A CA 1
ATOM 705 C C . ILE A 1 95 ? 9.368 4.692 5.348 1.00 15.78 95 ILE A C 1
ATOM 706 O O . ILE A 1 95 ? 9.033 5.845 5.602 1.00 15.98 95 ILE A O 1
ATOM 711 N N . GLY A 1 96 ? 9.240 3.701 6.215 1.00 14.35 96 GLY A N 1
ATOM 712 C CA . GLY A 1 96 ? 8.730 3.954 7.548 1.00 18.72 96 GLY A CA 1
ATOM 713 C C . GLY A 1 96 ? 9.258 2.941 8.532 1.00 18.86 96 GLY A C 1
ATOM 714 O O . GLY A 1 96 ? 9.465 1.778 8.177 1.00 16.86 96 GLY A O 1
ATOM 715 N N . ARG A 1 97 ? 9.492 3.387 9.763 1.00 18.70 97 ARG A N 1
ATOM 716 C CA . ARG A 1 97 ? 9.780 2.472 10.852 1.00 16.80 97 ARG A CA 1
ATOM 717 C C . ARG A 1 97 ? 9.031 2.907 12.098 1.00 15.88 97 ARG A C 1
ATOM 718 O O . ARG A 1 97 ? 9.038 4.082 12.451 1.00 21.45 97 ARG A O 1
ATOM 726 N N . SER A 1 98 ? 8.390 1.956 12.760 1.00 15.75 98 SER A N 1
ATOM 727 C CA . SER A 1 98 ? 7.716 2.238 14.017 1.00 15.41 98 SER A CA 1
ATOM 728 C C . SER A 1 98 ? 7.744 0.976 14.857 1.00 18.11 98 SER A C 1
ATOM 729 O O . SER A 1 98 ? 7.145 -0.026 14.478 1.00 22.13 98 SER A O 1
ATOM 732 N N . GLY A 1 99 ? 8.423 1.015 16.002 1.00 24.52 99 GLY A N 1
ATOM 733 C CA . GLY A 1 99 ? 8.624 -0.200 16.771 1.00 26.50 99 GLY A CA 1
ATOM 734 C C . GLY A 1 99 ? 9.376 -1.193 15.906 1.00 23.77 99 GLY A C 1
ATOM 735 O O . GLY A 1 99 ? 10.353 -0.818 15.254 1.00 30.45 99 GLY A O 1
ATOM 736 N N . ASP A 1 100 ? 8.920 -2.443 15.873 1.00 30.17 100 ASP A N 1
ATOM 737 C CA . ASP A 1 100 ? 9.576 -3.445 15.035 1.00 36.45 100 ASP A CA 1
ATOM 738 C C . ASP A 1 100 ? 8.871 -3.618 13.696 1.00 32.07 100 ASP A C 1
ATOM 739 O O . ASP A 1 100 ? 8.948 -4.692 13.100 1.00 32.88 100 ASP A O 1
ATOM 744 N N . THR A 1 101 ? 8.168 -2.588 13.232 1.00 21.91 101 THR A N 1
ATOM 745 C CA . THR A 1 101 ? 7.464 -2.678 11.953 1.00 22.20 101 THR A CA 1
ATOM 746 C C . THR A 1 101 ? 8.055 -1.707 10.947 1.00 20.51 101 THR A C 1
ATOM 747 O O . THR A 1 101 ? 8.294 -0.542 11.268 1.00 19.77 101 THR A O 1
ATOM 751 N N . LEU A 1 102 ? 8.327 -2.204 9.741 1.00 18.08 102 LEU A N 1
ATOM 752 C CA . LEU A 1 102 ? 8.822 -1.376 8.652 1.00 15.94 102 LEU A CA 1
ATOM 753 C C . LEU A 1 102 ? 7.751 -1.307 7.577 1.00 16.07 102 LEU A C 1
ATOM 754 O O . LEU A 1 102 ? 7.104 -2.306 7.269 1.00 17.34 102 LEU A O 1
ATOM 759 N N . ARG A 1 103 ? 7.576 -0.124 7.007 1.00 14.00 103 ARG A N 1
ATOM 760 C CA . ARG A 1 103 ? 6.799 0.004 5.796 1.00 14.24 103 ARG A CA 1
ATOM 761 C C . ARG A 1 103 ? 7.793 -0.007 4.647 1.00 8.66 103 ARG A C 1
ATOM 762 O O . ARG A 1 103 ? 8.724 0.783 4.624 1.00 12.87 103 ARG A O 1
ATOM 770 N N . ILE A 1 104 ? 7.551 -0.890 3.686 1.00 12.11 104 ILE A N 1
ATOM 771 C CA . ILE A 1 104 ? 8.489 -1.085 2.589 1.00 12.16 104 ILE A CA 1
ATOM 772 C C . ILE A 1 104 ? 7.778 -0.947 1.250 1.00 11.55 104 ILE A C 1
ATOM 773 O O . ILE A 1 104 ? 6.820 -1.667 0.962 1.00 11.45 104 ILE A O 1
ATOM 778 N N . ALA A 1 105 ? 8.267 -0.014 0.437 1.00 10.81 105 ALA A N 1
ATOM 779 C CA . ALA A 1 105 ? 7.776 0.144 -0.933 1.00 11.52 105 ALA A CA 1
ATOM 780 C C . ALA A 1 105 ? 8.556 -0.775 -1.856 1.00 10.56 105 ALA A C 1
ATOM 781 O O . ALA A 1 105 ? 9.781 -0.794 -1.813 1.00 11.38 105 ALA A O 1
ATOM 791 N N . SER A 1 107 ? 8.750 -2.450 -6.035 1.00 10.66 107 SER A N 1
ATOM 792 C CA . SER A 1 107 ? 8.254 -2.407 -7.403 1.00 13.38 107 SER A CA 1
ATOM 793 C C . SER A 1 107 ? 7.510 -3.703 -7.705 1.00 13.48 107 SER A C 1
ATOM 794 O O . SER A 1 107 ? 6.566 -3.720 -8.493 1.00 13.92 107 SER A O 1
ATOM 797 N N . ASP A 1 108 ? 7.926 -4.790 -7.066 1.00 13.37 108 ASP A N 1
ATOM 798 C CA . ASP A 1 108 ? 7.265 -6.077 -7.267 1.00 11.60 108 ASP A CA 1
ATOM 799 C C . ASP A 1 108 ? 7.042 -6.828 -5.955 1.00 13.94 108 ASP A C 1
ATOM 800 O O . ASP A 1 108 ? 7.816 -7.700 -5.591 1.00 13.99 108 ASP A O 1
ATOM 805 N N . PRO A 1 109 ? 5.964 -6.497 -5.236 1.00 14.88 109 PRO A N 1
ATOM 806 C CA . PRO A 1 109 ? 5.691 -7.203 -3.980 1.00 19.04 109 PRO A CA 1
ATOM 807 C C . PRO A 1 109 ? 5.265 -8.664 -4.199 1.00 18.35 109 PRO A C 1
ATOM 808 O O . PRO A 1 109 ? 5.235 -9.425 -3.238 1.00 25.24 109 PRO A O 1
ATOM 812 N N . ALA A 1 110 ? 4.977 -9.041 -5.442 1.00 15.20 110 ALA A N 1
ATOM 813 C CA . ALA A 1 110 ? 4.685 -10.434 -5.798 1.00 19.24 110 ALA A CA 1
ATOM 814 C C . ALA A 1 110 ? 5.955 -11.269 -5.984 1.00 17.36 110 ALA A C 1
ATOM 815 O O . ALA A 1 110 ? 5.884 -12.482 -6.191 1.00 19.04 110 ALA A O 1
ATOM 817 N N . ASP A 1 111 ? 7.114 -10.622 -5.905 1.00 15.26 111 ASP A N 1
ATOM 818 C CA . ASP A 1 111 ? 8.396 -11.303 -6.091 1.00 16.14 111 ASP A CA 1
ATOM 819 C C . ASP A 1 111 ? 8.806 -11.992 -4.793 1.00 15.93 111 ASP A C 1
ATOM 820 O O . ASP A 1 111 ? 9.438 -11.388 -3.915 1.00 15.16 111 ASP A O 1
ATOM 825 N N . LEU A 1 112 ? 8.454 -13.268 -4.683 1.00 15.54 112 LEU A N 1
ATOM 826 C CA . LEU A 1 112 ? 8.687 -14.013 -3.453 1.00 15.53 112 LEU A CA 1
ATOM 827 C C . LEU A 1 112 ? 10.154 -14.350 -3.240 1.00 15.13 112 LEU A C 1
ATOM 828 O O . LEU A 1 112 ? 10.607 -14.494 -2.107 1.00 16.16 112 LEU A O 1
ATOM 833 N N . PHE A 1 113 ? 10.896 -14.475 -4.332 1.00 13.89 113 PHE A N 1
ATOM 834 C CA . PHE A 1 113 ? 12.339 -14.654 -4.254 1.00 14.25 113 PHE A CA 1
ATOM 835 C C . PHE A 1 113 ? 12.954 -13.417 -3.583 1.00 17.09 113 PHE A C 1
ATOM 836 O O . PHE A 1 113 ? 13.754 -13.537 -2.655 1.00 14.58 113 PHE A O 1
ATOM 844 N N . ALA A 1 114 ? 12.550 -12.228 -4.032 1.00 16.41 114 ALA A N 1
ATOM 845 C CA . ALA A 1 114 ? 13.009 -10.985 -3.401 1.00 16.16 114 ALA A CA 1
ATOM 846 C C . ALA A 1 114 ? 12.505 -10.841 -1.963 1.00 18.60 114 ALA A C 1
ATOM 847 O O . ALA A 1 114 ? 13.220 -10.359 -1.097 1.00 18.49 114 ALA A O 1
ATOM 849 N N . GLN A 1 115 ? 11.271 -11.259 -1.705 1.00 14.86 115 GLN A N 1
ATOM 850 C CA . GLN A 1 115 ? 10.699 -11.177 -0.366 1.00 16.22 115 GLN A CA 1
ATOM 851 C C . GLN A 1 115 ? 11.496 -11.996 0.632 1.00 17.04 115 GLN A C 1
ATOM 852 O O . GLN A 1 115 ? 11.744 -11.552 1.755 1.00 19.20 115 GLN A O 1
ATOM 858 N N . GLU A 1 116 ? 11.883 -13.199 0.220 1.00 16.58 116 GLU A N 1
ATOM 859 C CA . GLU A 1 116 ? 12.678 -14.074 1.072 1.00 18.32 116 GLU A CA 1
ATOM 860 C C . GLU A 1 116 ? 13.995 -13.396 1.418 1.00 16.08 116 GLU A C 1
ATOM 861 O O . GLU A 1 116 ? 14.451 -13.430 2.558 1.00 16.74 116 GLU A O 1
ATOM 867 N N . ALA A 1 117 ? 14.604 -12.774 0.416 1.00 14.66 117 ALA A N 1
ATOM 868 C CA . ALA A 1 117 ? 15.836 -12.031 0.600 1.00 15.67 117 ALA A CA 1
ATOM 869 C C . ALA A 1 117 ? 15.665 -10.881 1.581 1.00 15.91 117 ALA A C 1
ATOM 870 O O . ALA A 1 117 ? 16.476 -10.689 2.489 1.00 16.44 117 ALA A O 1
ATOM 872 N N . LEU A 1 118 ? 14.601 -10.111 1.391 1.00 15.41 118 LEU A N 1
ATOM 873 C CA . LEU A 1 118 ? 14.311 -8.978 2.261 1.00 18.55 118 LEU A CA 1
ATOM 874 C C . LEU A 1 118 ? 14.157 -9.433 3.714 1.00 17.10 118 LEU A C 1
ATOM 875 O O . LEU A 1 118 ? 14.686 -8.800 4.632 1.00 19.74 118 LEU A O 1
ATOM 880 N N . LEU A 1 119 ? 13.442 -10.538 3.912 1.00 15.84 119 LEU A N 1
ATOM 881 C CA . LEU A 1 119 ? 13.219 -11.111 5.238 1.00 21.12 119 LEU A CA 1
ATOM 882 C C . LEU A 1 119 ? 14.513 -11.486 5.949 1.00 20.96 119 LEU A C 1
ATOM 883 O O . LEU A 1 119 ? 14.673 -11.243 7.144 1.00 25.50 119 LEU A O 1
ATOM 888 N N . ASN A 1 120 ? 15.432 -12.102 5.220 1.00 16.78 120 ASN A N 1
ATOM 889 C CA . ASN A 1 120 ? 16.684 -12.508 5.838 1.00 18.28 120 ASN A CA 1
ATOM 890 C C . ASN A 1 120 ? 17.613 -11.320 6.067 1.00 20.46 120 ASN A C 1
ATOM 891 O O . ASN A 1 120 ? 18.488 -11.366 6.933 1.00 22.94 120 ASN A O 1
ATOM 896 N N . GLN A 1 121 ? 17.403 -10.250 5.305 1.00 18.25 121 GLN A N 1
ATOM 897 C CA . GLN A 1 121 ? 18.239 -9.055 5.366 1.00 18.35 121 GLN A CA 1
ATOM 898 C C . GLN A 1 121 ? 17.796 -8.079 6.459 1.00 23.07 121 GLN A C 1
ATOM 899 O O . GLN A 1 121 ? 18.610 -7.330 6.997 1.00 23.53 121 GLN A O 1
ATOM 905 N N . LEU A 1 122 ? 16.509 -8.093 6.790 1.00 19.88 122 LEU A N 1
ATOM 906 C CA . LEU A 1 122 ? 15.976 -7.218 7.835 1.00 18.24 122 LEU A CA 1
ATOM 907 C C . LEU A 1 122 ? 15.308 -8.054 8.916 1.00 20.00 122 LEU A C 1
ATOM 908 O O . LEU A 1 122 ? 14.126 -7.869 9.198 1.00 23.47 122 LEU A O 1
ATOM 913 N N . PRO A 1 123 ? 16.059 -8.986 9.534 1.00 22.18 123 PRO A N 1
ATOM 914 C CA . PRO A 1 123 ? 15.413 -9.877 10.501 1.00 22.22 123 PRO A CA 1
ATOM 915 C C . PRO A 1 123 ? 14.951 -9.113 11.751 1.00 22.70 123 PRO A C 1
ATOM 916 O O . PRO A 1 123 ? 15.444 -8.019 12.031 1.00 25.98 123 PRO A O 1
ATOM 920 N N . ASP A 1 124 ? 14.000 -9.682 12.481 1.00 26.94 124 ASP A N 1
ATOM 921 C CA . ASP A 1 124 ? 13.385 -9.005 13.635 1.00 41.23 124 ASP A CA 1
ATOM 922 C C . ASP A 1 124 ? 12.747 -7.641 13.340 1.00 43.79 124 ASP A C 1
ATOM 923 O O . ASP A 1 124 ? 12.511 -6.850 14.254 1.00 39.40 124 ASP A O 1
ATOM 928 N N . TYR A 1 125 ? 12.506 -7.354 12.070 1.00 36.04 125 TYR A N 1
ATOM 929 C CA . TYR A 1 125 ? 11.514 -6.359 11.709 1.00 28.18 125 TYR A CA 1
ATOM 930 C C . TYR A 1 125 ? 10.460 -7.110 10.926 1.00 29.69 125 TYR A C 1
ATOM 931 O O . TYR A 1 125 ? 10.797 -8.001 10.144 1.00 30.74 125 TYR A O 1
ATOM 940 N N . GLY A 1 126 ? 9.193 -6.774 11.159 1.00 28.09 126 GLY A N 1
ATOM 941 C CA . GLY A 1 126 ? 8.101 -7.248 10.328 1.00 26.59 126 GLY A CA 1
ATOM 942 C C . GLY A 1 126 ? 7.799 -6.166 9.307 1.00 20.40 126 GLY A C 1
ATOM 943 O O . GLY A 1 126 ? 8.277 -5.038 9.458 1.00 22.49 126 GLY A O 1
ATOM 944 N N . PHE A 1 127 ? 7.041 -6.505 8.267 1.00 22.08 127 PHE A N 1
ATOM 945 C CA . PHE A 1 127 ? 6.861 -5.594 7.135 1.00 20.35 127 PHE A CA 1
ATOM 946 C C . PHE A 1 127 ? 5.405 -5.282 6.799 1.00 22.46 127 PHE A C 1
ATOM 947 O O . PHE A 1 127 ? 4.529 -6.139 6.887 1.00 23.02 127 PHE A O 1
ATOM 955 N N . GLU A 1 128 ? 5.168 -4.042 6.389 1.00 16.47 128 GLU A N 1
ATOM 956 C CA . GLU A 1 128 ? 3.957 -3.692 5.671 1.00 21.45 128 GLU A CA 1
ATOM 957 C C . GLU A 1 128 ? 4.403 -3.312 4.267 1.00 15.15 128 GLU A C 1
ATOM 958 O O . GLU A 1 128 ? 5.291 -2.478 4.123 1.00 19.03 128 GLU A O 1
ATOM 964 N N . PHE A 1 129 ? 3.787 -3.908 3.246 1.00 13.48 129 PHE A N 1
ATOM 965 C CA . PHE A 1 129 ? 4.195 -3.661 1.859 1.00 13.03 129 PHE A CA 1
ATOM 966 C C . PHE A 1 129 ? 3.273 -2.701 1.131 1.00 14.37 129 PHE A C 1
ATOM 967 O O . PHE A 1 129 ? 2.054 -2.726 1.307 1.00 12.96 129 PHE A O 1
ATOM 975 N N . VAL A 1 130 ? 3.869 -1.861 0.298 1.00 10.87 130 VAL A N 1
ATOM 976 C CA . VAL A 1 130 ? 3.135 -1.015 -0.626 1.00 10.91 130 VAL A CA 1
ATOM 977 C C . VAL A 1 130 ? 3.842 -1.099 -1.972 1.00 9.89 130 VAL A C 1
ATOM 978 O O . VAL A 1 130 ? 5.008 -1.481 -2.048 1.00 11.21 130 VAL A O 1
ATOM 982 N N . ILE A 1 131 ? 3.128 -0.795 -3.040 1.00 10.10 131 ILE A N 1
ATOM 983 C CA . ILE A 1 131 ? 3.706 -0.852 -4.376 1.00 10.32 131 ILE A CA 1
ATOM 984 C C . ILE A 1 131 ? 3.942 0.561 -4.932 1.00 10.43 131 ILE A C 1
ATOM 985 O O . ILE A 1 131 ? 3.147 1.486 -4.693 1.00 11.47 131 ILE A O 1
ATOM 990 N N . ALA A 1 132 ? 5.048 0.733 -5.647 1.00 12.87 132 ALA A N 1
ATOM 991 C CA . ALA A 1 132 ? 5.319 1.987 -6.338 1.00 12.74 132 ALA A CA 1
ATOM 992 C C . ALA A 1 132 ? 5.898 1.660 -7.706 1.00 13.33 132 ALA A C 1
ATOM 993 O O . ALA A 1 132 ? 6.464 0.586 -7.896 1.00 13.86 132 ALA A O 1
ATOM 995 N N . PRO A 1 133 ? 5.754 2.575 -8.675 1.00 13.40 133 PRO A N 1
ATOM 996 C CA . PRO A 1 133 ? 6.420 2.356 -9.964 1.00 13.53 133 PRO A CA 1
ATOM 997 C C . PRO A 1 133 ? 7.935 2.247 -9.827 1.00 11.73 133 PRO A C 1
ATOM 998 O O . PRO A 1 133 ? 8.556 2.931 -8.999 1.00 12.40 133 PRO A O 1
ATOM 1002 N N . GLU A 1 134 ? 8.532 1.376 -10.636 1.00 13.26 134 GLU A N 1
ATOM 1003 C CA . GLU A 1 134 ? 9.968 1.145 -10.564 1.00 14.84 134 GLU A CA 1
ATOM 1004 C C . GLU A 1 134 ? 10.772 2.423 -10.766 1.00 12.84 134 GLU A C 1
ATOM 1005 O O . GLU A 1 134 ? 11.763 2.644 -10.071 1.00 13.40 134 GLU A O 1
ATOM 1011 N N . LYS A 1 135 ? 10.324 3.281 -11.682 1.00 14.24 135 LYS A N 1
ATOM 1012 C CA . LYS A 1 135 ? 11.027 4.541 -11.937 1.00 15.32 135 LYS A CA 1
ATOM 1013 C C . LYS A 1 135 ? 11.076 5.375 -10.667 1.00 13.23 135 LYS A C 1
ATOM 1014 O O . LYS A 1 135 ? 12.108 5.958 -10.335 1.00 15.51 135 LYS A O 1
ATOM 1020 N N . GLN A 1 136 ? 9.970 5.406 -9.930 1.00 13.85 136 GLN A N 1
ATOM 1021 C CA . GLN A 1 136 ? 9.933 6.158 -8.680 1.00 14.70 136 GLN A CA 1
ATOM 1022 C C . GLN A 1 136 ? 10.823 5.581 -7.592 1.00 14.57 136 GLN A C 1
ATOM 1023 O O . GLN A 1 136 ? 11.414 6.334 -6.813 1.00 14.10 136 GLN A O 1
ATOM 1029 N N . LEU A 1 137 ? 10.911 4.253 -7.533 1.00 12.53 137 LEU A N 1
ATOM 1030 C CA . LEU A 1 137 ? 11.806 3.570 -6.601 1.00 14.26 137 LEU A CA 1
ATOM 1031 C C . LEU A 1 137 ? 13.254 3.968 -6.866 1.00 13.52 137 LEU A C 1
ATOM 1032 O O . LEU A 1 137 ? 14.001 4.301 -5.941 1.00 16.11 137 LEU A O 1
ATOM 1037 N N . VAL A 1 138 ? 13.655 3.920 -8.132 1.00 13.05 138 VAL A N 1
ATOM 1038 C CA . VAL A 1 138 ? 15.026 4.240 -8.499 1.00 15.89 138 VAL A CA 1
ATOM 1039 C C . VAL A 1 138 ? 15.345 5.708 -8.207 1.00 15.72 138 VAL A C 1
ATOM 1040 O O . VAL A 1 138 ? 16.411 6.019 -7.666 1.00 15.93 138 VAL A O 1
ATOM 1044 N N . ASP A 1 139 ? 14.408 6.607 -8.515 1.00 14.25 139 ASP A N 1
ATOM 1045 C CA . ASP A 1 139 ? 14.580 8.008 -8.137 1.00 16.57 139 ASP A CA 1
ATOM 1046 C C . ASP A 1 139 ? 14.731 8.124 -6.621 1.00 16.37 139 ASP A C 1
ATOM 1047 O O . ASP A 1 139 ? 15.523 8.920 -6.129 1.00 17.39 139 ASP A O 1
ATOM 1052 N N . GLY A 1 140 ? 13.968 7.323 -5.881 1.00 14.00 140 GLY A N 1
ATOM 1053 C CA . GLY A 1 140 ? 14.063 7.299 -4.434 1.00 14.21 140 GLY A CA 1
ATOM 1054 C C . GLY A 1 140 ? 15.443 6.883 -3.958 1.00 14.17 140 GLY A C 1
ATOM 1055 O O . GLY A 1 140 ? 16.016 7.532 -3.083 1.00 16.03 140 GLY A O 1
ATOM 1056 N N . PHE A 1 141 ? 15.999 5.817 -4.535 1.00 14.89 141 PHE A N 1
ATOM 1057 C CA . PHE A 1 141 ? 17.360 5.385 -4.196 1.00 13.83 141 PHE A CA 1
ATOM 1058 C C . PHE A 1 141 ? 18.370 6.513 -4.384 1.00 16.00 141 PHE A C 1
ATOM 1059 O O . PHE A 1 141 ? 19.270 6.688 -3.563 1.00 20.92 141 PHE A O 1
ATOM 1067 N N . ASP A 1 142 ? 18.214 7.266 -5.465 1.00 16.49 142 ASP A N 1
ATOM 1068 C CA . ASP A 1 142 ? 19.138 8.350 -5.793 1.00 20.29 142 ASP A CA 1
ATOM 1069 C C . ASP A 1 142 ? 18.999 9.508 -4.811 1.00 23.22 142 ASP A C 1
ATOM 1070 O O . ASP A 1 142 ? 19.960 10.237 -4.535 1.00 23.35 142 ASP A O 1
ATOM 1075 N N . ARG A 1 143 ? 17.794 9.642 -4.274 1.00 22.00 143 ARG A N 1
ATOM 1076 C CA . ARG A 1 143 ? 17.384 10.753 -3.428 1.00 26.55 143 ARG A CA 1
ATOM 1077 C C . ARG A 1 143 ? 17.727 10.524 -1.958 1.00 28.31 143 ARG A C 1
ATOM 1078 O O . ARG A 1 143 ? 18.158 11.449 -1.255 1.00 27.31 143 ARG A O 1
ATOM 1086 N N . TYR A 1 144 ? 17.548 9.288 -1.500 1.00 19.43 144 TYR A N 1
ATOM 1087 C CA . TYR A 1 144 ? 17.620 8.984 -0.077 1.00 19.72 144 TYR A CA 1
ATOM 1088 C C . TYR A 1 144 ? 18.916 8.318 0.383 1.00 23.24 144 TYR A C 1
ATOM 1089 O O . TYR A 1 144 ? 19.158 8.211 1.586 1.00 30.23 144 TYR A O 1
ATOM 1098 N N . TYR A 1 145 ? 19.725 7.846 -0.557 1.00 20.76 145 TYR A N 1
ATOM 1099 C CA . TYR A 1 145 ? 21.039 7.311 -0.215 1.00 22.36 145 TYR A CA 1
ATOM 1100 C C . TYR A 1 145 ? 22.118 8.307 -0.610 1.00 32.69 145 TYR A C 1
ATOM 1101 O O . TYR A 1 145 ? 21.828 9.321 -1.238 1.00 32.58 145 TYR A O 1
ATOM 1110 N N . ARG B 1 7 ? -14.384 -10.068 -2.971 1.00 52.96 7 ARG B N 1
ATOM 1111 C CA . ARG B 1 7 ? -14.725 -9.345 -1.752 1.00 52.96 7 ARG B CA 1
ATOM 1112 C C . ARG B 1 7 ? -14.894 -7.848 -2.027 1.00 42.79 7 ARG B C 1
ATOM 1113 O O . ARG B 1 7 ? -14.171 -7.270 -2.843 1.00 48.22 7 ARG B O 1
ATOM 1121 N N . LYS B 1 8 ? -15.870 -7.235 -1.363 1.00 28.98 8 LYS B N 1
ATOM 1122 C CA . LYS B 1 8 ? -16.109 -5.800 -1.482 1.00 23.53 8 LYS B CA 1
ATOM 1123 C C . LYS B 1 8 ? -14.960 -5.054 -0.827 1.00 18.57 8 LYS B C 1
ATOM 1124 O O . LYS B 1 8 ? -14.482 -5.467 0.223 1.00 23.52 8 LYS B O 1
ATOM 1130 N N . ARG B 1 9 ? -14.511 -3.962 -1.441 1.00 16.97 9 ARG B N 1
ATOM 1131 C CA . ARG B 1 9 ? -13.444 -3.159 -0.845 1.00 15.57 9 ARG B CA 1
ATOM 1132 C C . ARG B 1 9 ? -13.962 -2.385 0.356 1.00 14.11 9 ARG B C 1
ATOM 1133 O O . ARG B 1 9 ? -15.137 -2.028 0.416 1.00 15.91 9 ARG B O 1
ATOM 1141 N N . LEU B 1 10 ? -13.075 -2.113 1.308 1.00 12.04 10 LEU B N 1
ATOM 1142 C CA . LEU B 1 10 ? -13.499 -1.528 2.580 1.00 13.80 10 LEU B CA 1
ATOM 1143 C C . LEU B 1 10 ? -14.099 -0.133 2.421 1.00 12.31 10 LEU B C 1
ATOM 1144 O O . LEU B 1 10 ? -15.106 0.179 3.052 1.00 11.21 10 LEU B O 1
ATOM 1149 N N . GLY B 1 11 ? -13.488 0.703 1.586 1.00 11.98 11 GLY B N 1
ATOM 1150 C CA . GLY B 1 11 ? -14.017 2.041 1.370 1.00 12.64 11 GLY B CA 1
ATOM 1151 C C . GLY B 1 11 ? -15.426 2.009 0.789 1.00 14.65 11 GLY B C 1
ATOM 1152 O O . GLY B 1 11 ? -16.344 2.697 1.284 1.00 13.88 11 GLY B O 1
ATOM 1153 N N . ASP B 1 12 ? -15.623 1.185 -0.240 1.00 13.23 12 ASP B N 1
ATOM 1154 C CA . ASP B 1 12 ? -16.950 1.027 -0.834 1.00 15.27 12 ASP B CA 1
ATOM 1155 C C . ASP B 1 12 ? -17.955 0.503 0.179 1.00 16.34 12 ASP B C 1
ATOM 1156 O O . ASP B 1 12 ? -19.108 0.940 0.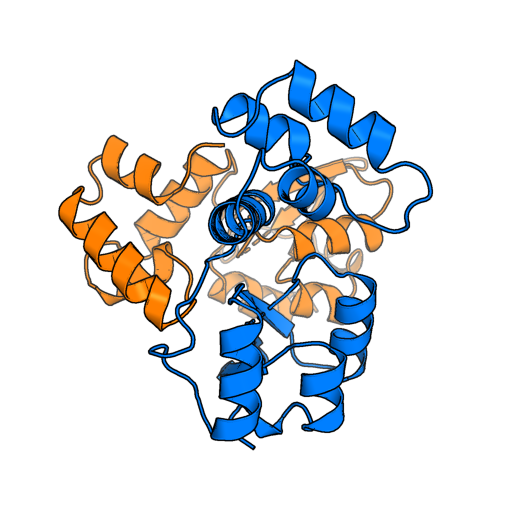189 1.00 16.78 12 ASP B O 1
ATOM 1161 N N . LEU B 1 13 ? -17.531 -0.418 1.042 1.00 14.15 13 LEU B N 1
ATOM 1162 C CA . LEU B 1 13 ? -18.427 -0.935 2.072 1.00 12.87 13 LEU B CA 1
ATOM 1163 C C . LEU B 1 13 ? -18.827 0.187 3.028 1.00 13.95 13 LEU B C 1
ATOM 1164 O O . LEU B 1 13 ? -20.005 0.340 3.370 1.00 14.46 13 LEU B O 1
ATOM 1169 N N . LEU B 1 14 ? -17.848 0.962 3.485 1.00 12.04 14 LEU B N 1
ATOM 1170 C CA . LEU B 1 14 ? -18.143 2.030 4.441 1.00 11.30 14 LEU B CA 1
ATOM 1171 C C . LEU B 1 14 ? -19.069 3.088 3.843 1.00 13.62 14 LEU B C 1
ATOM 1172 O O . LEU B 1 14 ? -19.922 3.645 4.541 1.00 14.43 14 LEU B O 1
ATOM 1177 N N . VAL B 1 15 ? -18.896 3.370 2.554 1.00 13.56 15 VAL B N 1
ATOM 1178 C CA . VAL B 1 15 ? -19.808 4.280 1.857 1.00 14.43 15 VAL B CA 1
ATOM 1179 C C . VAL B 1 15 ? -21.217 3.695 1.759 1.00 17.12 15 VAL B C 1
ATOM 1180 O O . VAL B 1 15 ? -22.202 4.377 2.066 1.00 16.24 15 VAL B O 1
ATOM 1184 N N . GLU B 1 16 ? -21.320 2.428 1.370 1.00 14.37 16 GLU B N 1
ATOM 1185 C CA . GLU B 1 16 ? -22.631 1.790 1.219 1.00 13.01 16 GLU B CA 1
ATOM 1186 C C . GLU B 1 16 ? -23.370 1.739 2.554 1.00 15.09 16 GLU B C 1
ATO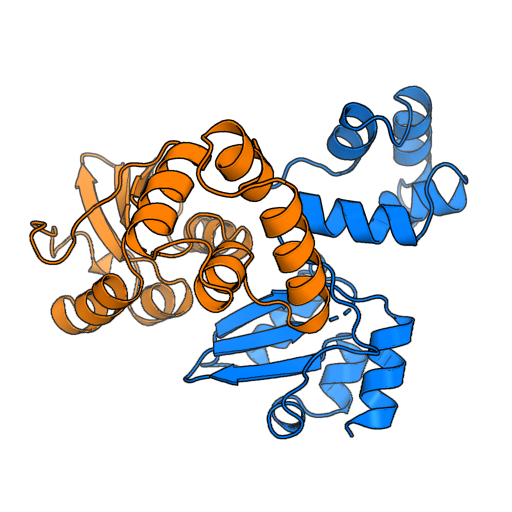M 1187 O O . GLU B 1 16 ? -24.597 1.882 2.601 1.00 17.29 16 GLU B O 1
ATOM 1193 N N . GLU B 1 17 ? -22.622 1.578 3.643 1.00 14.91 17 GLU B N 1
ATOM 1194 C CA . GLU B 1 17 ? -23.190 1.510 4.986 1.00 12.45 17 GLU B CA 1
ATOM 1195 C C . GLU B 1 17 ? -23.439 2.885 5.616 1.00 14.58 17 GLU B C 1
ATOM 1196 O O . GLU B 1 17 ? -23.912 2.981 6.754 1.00 17.23 17 GLU B O 1
ATOM 1202 N N . GLY B 1 18 ? -23.114 3.939 4.873 1.00 14.02 18 GLY B N 1
ATOM 1203 C CA . GLY B 1 18 ? -23.293 5.302 5.336 1.00 14.23 18 GLY B CA 1
ATOM 1204 C C . GLY B 1 18 ? -22.343 5.781 6.416 1.00 14.96 18 GLY B C 1
ATOM 1205 O O . GLY B 1 18 ? -22.591 6.788 7.064 1.00 15.49 18 GLY B O 1
ATOM 1206 N N . ILE B 1 19 ? -21.232 5.083 6.602 1.00 13.59 19 ILE B N 1
ATOM 1207 C CA . ILE B 1 19 ? -20.318 5.431 7.686 1.00 14.66 19 ILE B CA 1
ATOM 1208 C C . ILE B 1 19 ? -19.406 6.602 7.317 1.00 15.94 19 ILE B C 1
ATOM 1209 O O . ILE B 1 19 ? -19.069 7.423 8.177 1.00 16.41 19 ILE B O 1
ATOM 1214 N N . VAL B 1 20 ? -19.001 6.656 6.048 1.00 13.98 20 VAL B N 1
ATOM 1215 C CA . VAL B 1 20 ? -18.237 7.779 5.509 1.00 13.90 20 VAL B CA 1
ATOM 1216 C C . VAL B 1 20 ? -18.912 8.190 4.207 1.00 16.01 20 VAL B C 1
ATOM 1217 O O . VAL B 1 20 ? -19.611 7.387 3.581 1.00 17.24 20 VAL B O 1
ATOM 1221 N N . SER B 1 21 ? -18.734 9.442 3.808 1.00 17.18 21 SER B N 1
ATOM 1222 C CA . SER B 1 21 ? -19.279 9.904 2.541 1.00 15.46 21 SER B CA 1
ATOM 1223 C C . SER B 1 21 ? -18.311 9.599 1.403 1.00 15.74 21 SER B C 1
ATOM 1224 O O . SER B 1 21 ? -17.134 9.286 1.633 1.00 14.54 21 SER B O 1
ATOM 1227 N N . GLU B 1 22 ? -18.792 9.704 0.167 1.00 15.38 22 GLU B N 1
ATOM 1228 C CA . GLU B 1 22 ? -17.917 9.512 -0.982 1.00 16.55 22 GLU B CA 1
ATOM 1229 C C . GLU B 1 22 ? -16.749 10.487 -0.988 1.00 16.79 22 GLU B C 1
ATOM 1230 O O . GLU B 1 22 ? -15.639 10.116 -1.335 1.00 16.05 22 GLU B O 1
ATOM 1236 N N . ALA B 1 23 ? -17.004 11.726 -0.580 1.00 16.43 23 ALA B N 1
ATOM 1237 C CA . ALA B 1 23 ? -15.971 12.756 -0.557 1.00 16.25 23 ALA B CA 1
ATOM 1238 C C . ALA B 1 23 ? -14.919 12.431 0.496 1.00 15.89 23 ALA B C 1
ATOM 1239 O O . ALA B 1 23 ? -13.717 12.623 0.265 1.00 15.88 23 ALA B O 1
ATOM 1241 N N . GLN B 1 24 ? -15.376 11.961 1.656 1.00 15.09 24 GLN B N 1
ATOM 1242 C CA . GLN B 1 24 ? -14.471 11.546 2.723 1.00 13.74 24 GLN B CA 1
ATOM 1243 C C . GLN B 1 24 ? -13.595 10.385 2.279 1.00 12.56 24 GLN B C 1
ATOM 1244 O O . GLN B 1 24 ? -12.394 10.370 2.564 1.00 13.36 24 GLN B O 1
ATOM 1250 N N . LEU B 1 25 ? -14.190 9.424 1.575 1.00 12.16 25 LEU B N 1
ATOM 1251 C CA . LEU B 1 25 ? -13.430 8.279 1.071 1.00 13.14 25 LEU B CA 1
ATOM 1252 C C . LEU B 1 25 ? -12.369 8.725 0.074 1.00 16.73 25 LEU B C 1
ATOM 1253 O O . LEU B 1 25 ? -11.228 8.279 0.124 1.00 13.51 25 LEU B O 1
ATOM 1258 N N . GLU B 1 26 ? -12.746 9.608 -0.838 1.00 14.71 26 GLU B N 1
ATOM 1259 C CA . GLU B 1 26 ? -11.798 10.122 -1.818 1.00 14.19 26 GLU B CA 1
ATOM 1260 C C . GLU B 1 26 ? -10.641 10.865 -1.157 1.00 15.69 26 GLU B C 1
ATOM 1261 O O . GLU B 1 26 ? -9.487 10.692 -1.545 1.00 14.56 26 GLU B O 1
ATOM 1267 N N . GLN B 1 27 ? -10.936 11.673 -0.145 1.00 13.15 27 GLN B N 1
ATOM 1268 C CA . GLN B 1 27 ? -9.883 12.350 0.605 1.00 13.63 27 GLN B CA 1
ATOM 1269 C C . GLN B 1 27 ? -8.916 11.354 1.247 1.00 11.87 27 GLN B C 1
ATOM 1270 O O . GLN B 1 27 ? -7.702 11.552 1.228 1.00 13.43 27 GLN B O 1
ATOM 1276 N N . ALA B 1 28 ? -9.460 10.282 1.814 1.00 12.32 28 ALA B N 1
ATOM 1277 C CA . ALA B 1 28 ? -8.612 9.279 2.443 1.00 11.68 28 ALA B CA 1
ATOM 1278 C C . ALA B 1 28 ? -7.794 8.513 1.418 1.00 9.79 28 ALA B C 1
ATOM 1279 O O . ALA B 1 28 ? -6.630 8.202 1.672 1.00 11.18 28 ALA B O 1
ATOM 1281 N N . LEU B 1 29 ? -8.381 8.193 0.271 1.00 11.21 29 LEU B N 1
ATOM 1282 C CA . LEU B 1 29 ? -7.632 7.479 -0.766 1.00 11.89 29 LEU B CA 1
ATOM 1283 C C . LEU B 1 29 ? -6.494 8.337 -1.282 1.00 12.84 29 LEU B C 1
ATOM 1284 O O . LEU B 1 29 ? -5.388 7.842 -1.502 1.00 12.45 29 LEU B O 1
ATOM 1289 N N . ASN B 1 30 ? -6.742 9.634 -1.446 1.00 13.14 30 ASN B N 1
ATOM 1290 C CA . ASN B 1 30 ? -5.676 10.545 -1.855 1.00 14.82 30 ASN B CA 1
ATOM 1291 C C . ASN B 1 30 ? -4.578 10.641 -0.799 1.00 12.45 30 ASN B C 1
ATOM 1292 O O . ASN B 1 30 ? -3.384 10.657 -1.114 1.00 15.56 30 ASN B O 1
ATOM 1297 N N . ALA B 1 31 ? -4.971 10.702 0.464 1.00 12.07 31 ALA B N 1
ATOM 1298 C CA . ALA B 1 31 ? -3.996 10.811 1.534 1.00 12.59 31 ALA B CA 1
ATOM 1299 C C . ALA B 1 31 ? -3.138 9.557 1.592 1.00 12.41 31 ALA B C 1
ATOM 1300 O O . ALA B 1 31 ? -1.924 9.627 1.807 1.00 13.15 31 ALA B O 1
ATOM 1302 N N . GLN B 1 32 ? -3.776 8.409 1.383 1.00 11.55 32 GLN B N 1
ATOM 1303 C CA . GLN B 1 32 ? -3.086 7.126 1.438 1.00 11.29 32 GLN B CA 1
ATOM 1304 C C . GLN B 1 32 ? -2.034 7.001 0.342 1.00 11.00 32 GLN B C 1
ATOM 1305 O O . GLN B 1 32 ? -0.984 6.382 0.544 1.00 10.64 32 GLN B O 1
ATOM 1311 N N . LYS B 1 33 ? -2.304 7.591 -0.823 1.00 11.37 33 LYS B N 1
ATOM 1312 C CA . LYS B 1 33 ? -1.333 7.5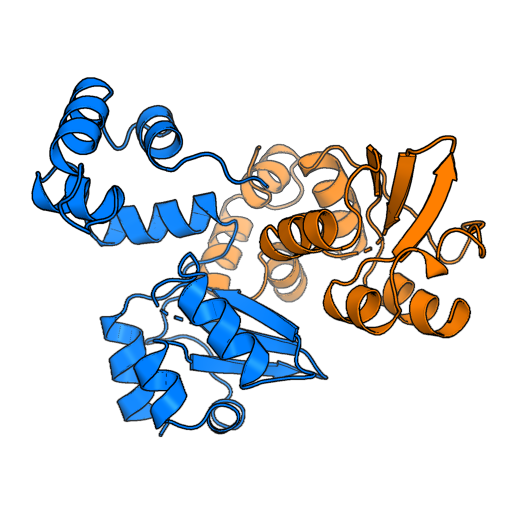70 -1.915 1.00 11.90 33 LYS B CA 1
ATOM 1313 C C . LYS B 1 33 ? -0.029 8.230 -1.480 1.00 11.91 33 LYS B C 1
ATOM 1314 O O . LYS B 1 33 ? 1.046 7.919 -1.998 1.00 13.54 33 LYS B O 1
ATOM 1320 N N . ASN B 1 34 ? -0.121 9.128 -0.502 1.00 12.91 34 ASN B N 1
ATOM 1321 C CA . ASN B 1 34 ? 1.057 9.807 0.013 1.00 15.68 34 ASN B CA 1
ATOM 1322 C C . ASN B 1 34 ? 1.631 9.254 1.318 1.00 14.59 34 ASN B C 1
ATOM 1323 O O . ASN B 1 34 ? 2.538 9.841 1.881 1.00 15.92 34 ASN B O 1
ATOM 1328 N N . THR B 1 35 ? 1.117 8.128 1.806 1.00 12.93 35 THR B N 1
ATOM 1329 C CA . THR B 1 35 ? 1.671 7.550 3.033 1.00 12.92 35 THR B CA 1
ATOM 1330 C C . THR B 1 35 ? 1.858 6.038 2.938 1.00 11.29 35 THR B C 1
ATOM 1331 O O . THR B 1 35 ? 2.834 5.488 3.453 1.00 12.92 35 THR B O 1
ATOM 1335 N N . GLY B 1 36 ? 0.921 5.351 2.298 1.00 10.27 36 GLY B N 1
ATOM 1336 C CA . GLY B 1 36 ? 0.941 3.902 2.311 1.00 11.91 36 GLY B CA 1
ATOM 1337 C C . GLY B 1 36 ? 0.329 3.278 3.554 1.00 10.30 36 GLY B C 1
ATOM 1338 O O . GLY B 1 36 ? 0.324 2.051 3.666 1.00 12.41 36 GLY B O 1
ATOM 1339 N N . ARG B 1 37 ? -0.181 4.101 4.471 1.00 9.93 37 ARG B N 1
ATOM 1340 C CA . ARG B 1 37 ? -0.897 3.561 5.626 1.00 10.70 37 ARG B CA 1
ATOM 1341 C C . ARG B 1 37 ? -2.174 2.880 5.158 1.00 10.27 37 ARG B C 1
ATOM 1342 O O . ARG B 1 37 ? -2.667 3.158 4.059 1.00 11.27 37 ARG B O 1
ATOM 1350 N N . ARG B 1 38 ? -2.726 2.002 5.989 1.00 11.26 38 ARG B N 1
ATOM 1351 C CA . ARG B 1 38 ? -3.992 1.359 5.651 1.00 10.33 38 ARG B CA 1
ATOM 1352 C C . ARG B 1 38 ? -5.120 2.378 5.520 1.00 9.15 38 ARG B C 1
ATOM 1353 O O . ARG B 1 38 ? -5.090 3.446 6.146 1.00 9.87 38 ARG B O 1
ATOM 1361 N N . LEU B 1 39 ? -6.120 2.045 4.714 1.00 8.60 39 LEU B N 1
ATOM 1362 C CA . LEU B 1 39 ? -7.214 2.969 4.480 1.00 9.29 39 LEU B CA 1
ATOM 1363 C C . LEU B 1 39 ? -8.016 3.257 5.747 1.00 8.89 39 LEU B C 1
ATOM 1364 O O . LEU B 1 39 ? -8.363 4.410 6.012 1.00 10.06 39 LEU B O 1
ATOM 1369 N N . GLY B 1 40 ? -8.292 2.234 6.547 1.00 8.62 40 GLY B N 1
ATOM 1370 C CA . GLY B 1 40 ? -9.050 2.446 7.773 1.00 8.88 40 GLY B CA 1
ATOM 1371 C C . GLY B 1 40 ? -8.317 3.372 8.725 1.00 9.02 40 GLY B C 1
ATOM 1372 O O . GLY B 1 40 ? -8.899 4.322 9.259 1.00 10.55 40 GLY B O 1
ATOM 1373 N N . ASP B 1 41 ? -7.027 3.115 8.913 1.00 9.36 41 ASP B N 1
ATOM 1374 C CA . ASP B 1 41 ? -6.175 3.960 9.741 1.00 10.28 41 ASP B CA 1
ATOM 1375 C C . ASP B 1 41 ? -6.153 5.395 9.229 1.00 10.47 41 ASP B C 1
ATOM 1376 O O . ASP B 1 41 ? -6.154 6.342 10.012 1.00 10.91 41 ASP B O 1
ATOM 1381 N N . THR B 1 42 ? -6.138 5.554 7.910 1.00 10.00 42 THR B N 1
ATOM 1382 C CA . THR B 1 42 ? -6.167 6.884 7.300 1.00 9.78 42 THR B CA 1
ATOM 1383 C C . THR B 1 42 ? -7.484 7.596 7.610 1.00 10.65 42 THR B C 1
ATOM 1384 O O . THR B 1 42 ? -7.499 8.773 7.982 1.00 11.33 42 THR B O 1
ATOM 1388 N N . LEU B 1 43 ? -8.601 6.884 7.477 1.00 9.36 43 LEU B N 1
ATOM 1389 C CA . LEU B 1 43 ? -9.900 7.465 7.792 1.00 10.79 43 LEU B CA 1
ATOM 1390 C C . LEU B 1 43 ? -9.995 7.875 9.250 1.00 9.36 43 LEU B C 1
ATOM 1391 O O . LEU B 1 43 ? -10.620 8.883 9.573 1.00 11.27 43 LEU B O 1
ATOM 1396 N N . ILE B 1 44 ? -9.361 7.110 10.135 1.00 10.37 44 ILE B N 1
ATOM 1397 C CA . ILE B 1 44 ? -9.356 7.448 11.550 1.00 10.60 44 ILE B CA 1
ATOM 1398 C C . ILE B 1 44 ? -8.531 8.719 11.765 1.00 11.74 44 ILE B C 1
ATOM 1399 O O . ILE B 1 44 ? -8.967 9.625 12.479 1.00 12.19 44 ILE B O 1
ATOM 1404 N N . SER B 1 45 ? -7.374 8.811 11.114 1.00 13.23 45 SER B N 1
ATOM 1405 C CA . SER B 1 45 ? -6.530 10.011 11.213 1.00 12.66 45 SER B CA 1
ATOM 1406 C C . SER B 1 45 ? -7.292 11.262 10.794 1.00 13.97 45 SER B C 1
ATOM 1407 O O . SER B 1 45 ? -7.165 12.309 11.418 1.00 16.45 45 SER B O 1
ATOM 1410 N N . LEU B 1 46 ? -8.074 11.155 9.725 1.00 10.78 46 LEU B N 1
ATOM 1411 C CA . LEU B 1 46 ? -8.819 12.291 9.192 1.00 12.72 46 LEU B CA 1
ATOM 1412 C C . LEU B 1 46 ? -10.044 12.662 10.014 1.00 12.38 46 LEU B C 1
ATOM 1413 O O . LEU B 1 46 ? -10.682 13.681 9.742 1.00 14.44 46 LEU B O 1
ATOM 1418 N N . GLY B 1 47 ? -10.396 11.824 10.988 1.00 11.43 47 GLY B N 1
ATOM 1419 C CA . GLY B 1 47 ? -11.557 12.066 11.828 1.00 11.17 47 GLY B CA 1
ATOM 1420 C C . GLY B 1 47 ? -12.874 11.563 11.259 1.00 12.53 47 GLY B C 1
ATOM 1421 O O . GLY B 1 47 ? -13.939 11.974 11.710 1.00 12.95 47 GLY B O 1
ATOM 1422 N N . PHE B 1 48 ? -12.815 10.657 10.290 1.00 11.36 48 PHE B N 1
ATOM 1423 C CA . PHE B 1 48 ? -14.015 10.219 9.571 1.00 12.37 48 PHE B CA 1
ATOM 1424 C C . PHE B 1 48 ? -14.506 8.833 10.002 1.00 11.97 48 PHE B C 1
ATOM 1425 O O . PHE B 1 48 ? -15.591 8.406 9.605 1.00 15.56 48 PHE B O 1
ATOM 1433 N N . LEU B 1 49 ? -13.721 8.141 10.813 1.00 11.24 49 LEU B N 1
ATOM 1434 C CA . LEU B 1 49 ? -14.007 6.762 11.192 1.00 11.26 49 LEU B CA 1
ATOM 1435 C C . LEU B 1 49 ? -13.488 6.564 12.601 1.00 11.21 49 LEU B C 1
ATOM 1436 O O . LEU B 1 49 ? -12.464 7.157 12.965 1.00 11.56 49 LEU B O 1
ATOM 1441 N N . SER B 1 50 ? -14.180 5.748 13.402 1.00 10.41 50 SER B N 1
ATOM 1442 C CA . SER B 1 50 ? -13.680 5.398 14.742 1.00 10.72 50 SER B CA 1
ATOM 1443 C C . SER B 1 50 ? -12.983 4.044 14.755 1.00 11.54 50 SER B C 1
ATOM 1444 O O . SER B 1 50 ? -13.183 3.213 13.862 1.00 11.04 50 SER B O 1
ATOM 1447 N N . GLU B 1 51 ? -12.191 3.797 15.792 1.00 11.07 51 GLU B N 1
ATOM 1448 C CA . GLU B 1 51 ? -11.511 2.515 15.888 1.00 12.62 51 GLU B CA 1
ATOM 1449 C C . GLU B 1 51 ? -12.492 1.363 16.037 1.00 12.32 51 GLU B C 1
ATOM 1450 O O . GLU B 1 51 ? -12.292 0.295 15.461 1.00 12.12 51 GLU B O 1
ATOM 1456 N N . THR B 1 52 ? -13.577 1.585 16.776 1.00 12.51 52 THR B N 1
ATOM 1457 C CA . THR B 1 52 ? -14.575 0.541 16.966 1.00 11.09 52 THR B CA 1
ATOM 1458 C C . THR B 1 52 ? -15.289 0.221 15.656 1.00 11.41 52 THR B C 1
ATOM 1459 O O . THR B 1 52 ? -15.526 -0.954 15.327 1.00 11.74 52 THR B O 1
ATOM 1463 N N . GLN B 1 53 ? -15.604 1.258 14.887 1.00 10.32 53 GLN B N 1
ATOM 1464 C CA . GLN B 1 53 ? -16.221 1.067 13.580 1.00 9.97 53 GLN B CA 1
ATOM 1465 C C . GLN B 1 53 ? -15.292 0.310 12.638 1.00 10.28 53 GLN B C 1
ATOM 1466 O O . GLN B 1 53 ? -15.736 -0.581 11.902 1.00 11.51 53 GLN B O 1
ATOM 1472 N N . LEU B 1 54 ? -14.014 0.667 12.641 1.00 10.42 54 LEU B N 1
ATOM 1473 C CA . LEU B 1 54 ? -13.056 -0.036 11.796 1.00 10.62 54 LEU B CA 1
ATOM 1474 C C . LEU B 1 54 ? -13.061 -1.543 12.078 1.00 11.60 54 LEU B C 1
ATOM 1475 O O . LEU B 1 54 ? -13.149 -2.331 11.146 1.00 12.01 54 LEU B O 1
ATOM 1480 N N . LEU B 1 55 ? -12.999 -1.930 13.352 1.00 11.38 55 LEU B N 1
ATOM 1481 C CA . LEU B 1 55 ? -12.992 -3.342 13.739 1.00 10.90 55 LEU B CA 1
ATOM 1482 C C . LEU B 1 55 ? -14.274 -4.034 13.263 1.00 11.85 55 LEU B C 1
ATOM 1483 O O . LEU B 1 55 ? -14.234 -5.108 12.654 1.00 12.86 55 LEU B O 1
ATOM 1488 N N . ASN B 1 56 ? -15.416 -3.396 13.504 1.00 12.04 56 ASN B N 1
ATOM 1489 C CA . ASN B 1 56 ? -16.707 -3.990 13.176 1.00 13.40 56 ASN B CA 1
ATOM 1490 C C . ASN B 1 56 ? -16.946 -4.128 11.673 1.00 14.34 56 ASN B C 1
ATOM 1491 O O . ASN B 1 56 ? -17.509 -5.128 11.199 1.00 14.47 56 ASN B O 1
ATOM 1496 N N . PHE B 1 57 ? -16.525 -3.125 10.912 1.00 12.07 57 PHE B N 1
ATOM 1497 C CA . PHE B 1 57 ? -16.754 -3.147 9.473 1.00 13.37 57 PHE B CA 1
ATOM 1498 C C . PHE B 1 57 ? -15.740 -3.990 8.720 1.00 13.75 57 PHE B C 1
ATOM 1499 O O . PHE B 1 57 ? -16.059 -4.547 7.682 1.00 13.38 57 PHE B O 1
ATOM 1507 N N . LEU B 1 58 ? -14.532 -4.114 9.262 1.00 11.53 58 LEU B N 1
ATOM 1508 C CA . LEU B 1 58 ? -13.584 -5.107 8.759 1.00 12.35 58 LEU B CA 1
ATOM 1509 C C . LEU B 1 58 ? -14.157 -6.507 8.944 1.00 13.55 58 LEU B C 1
ATOM 1510 O O . LEU B 1 58 ? -14.089 -7.342 8.036 1.00 14.87 58 LEU B O 1
ATOM 1515 N N . ALA B 1 59 ? -14.736 -6.749 10.116 1.00 12.69 59 ALA B N 1
ATOM 1516 C CA . ALA B 1 59 ? -15.366 -8.029 10.406 1.00 13.13 59 ALA B CA 1
ATOM 1517 C C . ALA B 1 59 ? -16.492 -8.293 9.416 1.00 15.64 59 ALA B C 1
ATOM 1518 O O . ALA B 1 59 ? -16.630 -9.405 8.904 1.00 16.84 59 ALA B O 1
ATOM 1520 N N . GLN B 1 60 ? -17.277 -7.265 9.113 1.00 13.40 60 GLN B N 1
ATOM 1521 C CA . GLN B 1 60 ? -18.333 -7.407 8.131 1.00 14.74 60 GLN B CA 1
ATOM 1522 C C . GLN B 1 60 ? -17.788 -7.686 6.735 1.00 14.71 60 GLN B C 1
ATOM 1523 O O . GLN B 1 60 ? -18.295 -8.554 6.032 1.00 15.76 60 GLN B O 1
ATOM 1529 N N . GLN B 1 61 ? -16.749 -6.956 6.337 1.00 12.85 61 GLN B N 1
ATOM 1530 C CA . GLN B 1 61 ? -16.156 -7.137 5.027 1.00 12.82 61 GLN B CA 1
ATOM 1531 C C . GLN B 1 61 ? -15.643 -8.562 4.835 1.00 15.90 61 GLN B C 1
ATOM 1532 O O . GLN B 1 61 ? -15.832 -9.165 3.778 1.00 15.08 61 GLN B O 1
ATOM 1538 N N . LEU B 1 62 ? -14.970 -9.080 5.857 1.00 14.35 62 LEU B N 1
ATOM 1539 C CA . LEU B 1 62 ? -14.305 -10.382 5.771 1.00 16.21 62 LEU B CA 1
ATOM 1540 C C . LEU B 1 62 ? -15.179 -11.548 6.242 1.00 18.28 62 LEU B C 1
ATOM 1541 O O . LEU B 1 62 ? -14.778 -12.710 6.115 1.00 19.31 62 LEU B O 1
ATOM 1546 N N . SER B 1 63 ? -16.354 -11.237 6.782 1.00 14.93 63 SER B N 1
ATOM 1547 C CA . SER B 1 63 ? -17.270 -12.249 7.333 1.00 15.20 63 SER B CA 1
ATOM 1548 C C . SER B 1 63 ? -16.611 -13.034 8.464 1.00 17.27 63 SER B C 1
ATOM 1549 O O . SER B 1 63 ? -16.657 -14.269 8.489 1.00 18.81 63 SER B O 1
ATOM 1552 N N . LEU B 1 64 ? -15.983 -12.306 9.390 1.00 13.61 64 LEU B N 1
ATOM 1553 C CA . LEU B 1 64 ? -15.328 -12.888 10.557 1.00 12.91 64 LEU B CA 1
ATOM 1554 C C . LEU B 1 64 ? -15.908 -12.263 11.813 1.00 15.68 64 LEU B C 1
ATOM 1555 O O . LEU B 1 64 ? -16.324 -11.106 11.804 1.00 22.33 64 LEU B O 1
ATOM 1560 N N . PRO B 1 65 ? -15.959 -13.027 12.905 1.00 13.74 65 PRO B N 1
ATOM 1561 C CA . PRO B 1 65 ? -16.402 -12.447 14.175 1.00 15.24 65 PRO B CA 1
ATOM 1562 C C . PRO B 1 65 ? -15.342 -11.526 14.780 1.00 14.50 65 PRO B C 1
ATOM 1563 O O . PRO B 1 65 ? -14.152 -11.757 14.620 1.00 14.50 65 PRO B O 1
ATOM 1567 N N . VAL B 1 66 ? -15.788 -10.483 15.465 1.00 15.90 66 VAL B N 1
ATOM 1568 C CA . VAL B 1 66 ? -14.930 -9.692 16.336 1.00 17.91 66 VAL B CA 1
ATOM 1569 C C . VAL B 1 66 ? -14.838 -10.405 17.685 1.00 17.22 66 VAL B C 1
ATOM 1570 O O . VAL B 1 66 ? -15.821 -10.994 18.161 1.00 20.10 66 VAL B O 1
ATOM 1574 N N . ILE B 1 67 ? -13.663 -10.369 18.304 1.00 14.96 67 ILE B N 1
ATOM 1575 C CA . ILE B 1 67 ? -13.502 -10.901 19.652 1.00 16.00 67 ILE B CA 1
ATOM 1576 C C . ILE B 1 67 ? -12.869 -9.864 20.575 1.00 18.03 67 ILE B C 1
ATOM 1577 O O . ILE B 1 67 ? -12.038 -9.059 20.146 1.00 17.11 67 ILE B O 1
ATOM 1582 N N . ASP B 1 68 ? -13.304 -9.868 21.831 1.00 17.12 68 ASP B N 1
ATOM 1583 C CA . ASP B 1 68 ? -12.618 -9.159 22.901 1.00 16.33 68 ASP B CA 1
ATOM 1584 C C . ASP B 1 68 ? -11.718 -10.167 23.600 1.00 18.44 68 ASP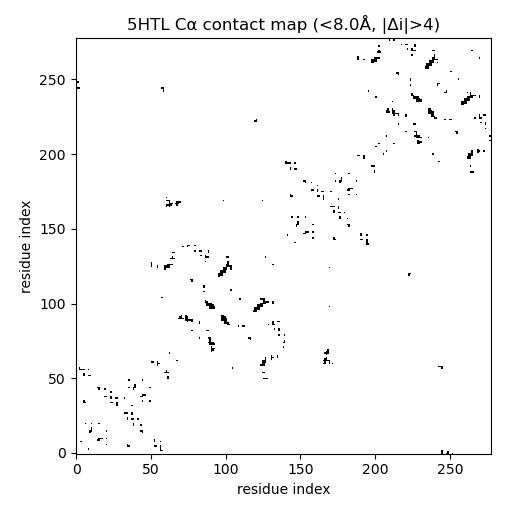 B C 1
ATOM 1585 O O . ASP B 1 68 ? -12.173 -10.917 24.463 1.00 21.78 68 ASP B O 1
ATOM 1590 N N . LEU B 1 69 ? -10.445 -10.190 23.224 1.00 23.14 69 LEU B N 1
ATOM 1591 C CA . LEU B 1 69 ? -9.500 -11.151 23.794 1.00 26.92 69 LEU B CA 1
ATOM 1592 C C . LEU B 1 69 ? -9.276 -10.915 25.278 1.00 28.71 69 LEU B C 1
ATOM 1593 O O . LEU B 1 69 ? -8.922 -11.838 26.007 1.00 35.93 69 LEU B O 1
ATOM 1598 N N . SER B 1 70 ? -9.472 -9.676 25.721 1.00 28.57 70 SER B N 1
ATOM 1599 C CA . SER B 1 70 ? -9.289 -9.325 27.128 1.00 37.14 70 SER B CA 1
ATOM 1600 C C . SER B 1 70 ? -10.257 -10.090 28.032 1.00 40.85 70 SER B C 1
ATOM 1601 O O . SER B 1 70 ? -9.985 -10.292 29.216 1.00 44.11 70 SER B O 1
ATOM 1604 N N . ARG B 1 71 ? -11.388 -10.514 27.476 1.00 34.58 71 ARG B N 1
ATOM 1605 C CA . ARG B 1 71 ? -12.359 -11.279 28.252 1.00 34.77 71 ARG B CA 1
ATOM 1606 C C . ARG B 1 71 ? -12.548 -12.703 27.739 1.00 30.75 71 ARG B C 1
ATOM 1607 O O . ARG B 1 71 ? -13.291 -13.482 28.330 1.00 33.88 71 ARG B O 1
ATOM 1615 N N . ALA B 1 72 ? -11.880 -13.043 26.643 1.00 29.63 72 ALA B N 1
ATOM 1616 C CA . ALA B 1 72 ? -11.999 -14.387 26.082 1.00 29.00 72 ALA B CA 1
ATOM 1617 C C . ALA B 1 72 ? -11.271 -15.407 26.946 1.00 23.39 72 ALA B C 1
ATOM 1618 O O . ALA B 1 72 ? -10.298 -15.075 27.623 1.00 28.51 72 ALA B O 1
ATOM 1620 N N . HIS B 1 73 ? -11.740 -16.648 26.917 1.00 23.78 73 HIS B N 1
ATOM 1621 C CA . HIS B 1 73 ? -11.017 -17.730 27.566 1.00 29.80 73 HIS B CA 1
ATOM 1622 C C . HIS B 1 73 ? -10.203 -18.507 26.541 1.00 29.72 73 HIS B C 1
ATOM 1623 O O . HIS B 1 73 ? -10.721 -19.312 25.757 1.00 33.00 73 HIS B O 1
ATOM 1630 N N . VAL B 1 74 ? -8.912 -18.218 26.561 1.00 25.03 74 VAL B N 1
ATOM 1631 C CA . VAL B 1 74 ? -7.957 -18.747 25.613 1.00 22.13 74 VAL B CA 1
ATOM 1632 C C . VAL B 1 74 ? -7.507 -20.130 26.052 1.00 23.42 74 VAL B C 1
ATOM 1633 O O . VAL B 1 74 ? -7.252 -20.363 27.232 1.00 27.73 74 VAL B O 1
ATOM 1637 N N . ASP B 1 75 ? -7.443 -21.054 25.102 1.00 16.21 75 ASP B N 1
ATOM 1638 C CA . ASP B 1 75 ? -6.914 -22.387 25.339 1.00 14.21 75 ASP B CA 1
ATOM 1639 C C . ASP B 1 75 ? -5.394 -22.303 25.361 1.00 15.46 75 ASP B C 1
ATOM 1640 O O . ASP B 1 75 ? -4.749 -22.124 24.325 1.00 15.85 75 ASP B O 1
ATOM 1645 N N . ILE B 1 76 ? -4.821 -22.446 26.551 1.00 13.95 76 ILE B N 1
ATOM 1646 C CA . ILE B 1 76 ? -3.384 -22.255 26.721 1.00 14.79 76 ILE B CA 1
ATOM 1647 C C . ILE B 1 76 ? -2.551 -23.406 26.162 1.00 16.53 76 ILE B C 1
ATOM 1648 O O . ILE B 1 76 ? -1.325 -23.291 26.050 1.00 17.79 76 ILE B O 1
ATOM 1653 N N . ASP B 1 77 ? -3.209 -24.504 25.802 1.00 14.34 77 ASP B N 1
ATOM 1654 C CA . ASP B 1 77 ? -2.528 -25.590 25.105 1.00 14.86 77 ASP B CA 1
ATOM 1655 C C . ASP B 1 77 ? -2.653 -25.476 23.586 1.00 15.85 77 ASP B C 1
ATOM 1656 O O . ASP B 1 77 ? -1.989 -26.209 22.849 1.00 20.62 77 ASP B O 1
ATOM 1661 N N . ALA B 1 78 ? -3.478 -24.541 23.122 1.00 12.37 78 ALA B N 1
ATOM 1662 C CA . ALA B 1 78 ? -3.558 -24.239 21.690 1.00 13.30 78 ALA B CA 1
ATOM 1663 C C . ALA B 1 78 ? -2.526 -23.189 21.288 1.00 13.05 78 ALA B C 1
ATOM 1664 O O . ALA B 1 78 ? -1.894 -23.305 20.236 1.00 14.55 78 ALA B O 1
ATOM 1666 N N . VAL B 1 79 ? -2.354 -22.170 22.130 1.00 13.94 79 VAL B N 1
ATOM 1667 C CA . VAL B 1 79 ? -1.339 -21.139 21.901 1.00 13.34 79 VAL B CA 1
ATOM 1668 C C . VAL B 1 79 ? 0.023 -21.654 21.398 1.00 15.17 79 VAL B C 1
ATOM 1669 O O . VAL B 1 79 ? 0.512 -21.149 20.388 1.00 13.02 79 VAL B O 1
ATOM 1673 N N . PRO B 1 80 ? 0.638 -22.658 22.075 1.00 13.82 80 PRO B N 1
ATOM 1674 C CA . PRO B 1 80 ? 1.988 -23.070 21.663 1.00 13.72 80 PRO B CA 1
ATOM 1675 C C . PRO B 1 80 ? 2.078 -23.708 20.281 1.00 17.31 80 PRO B C 1
ATOM 1676 O O . PRO B 1 80 ? 3.184 -23.873 19.778 1.00 17.89 80 PRO B O 1
ATOM 1680 N N . LEU B 1 81 ? 0.953 -24.063 19.664 1.00 15.24 81 LEU B N 1
ATOM 1681 C CA . LEU B 1 81 ? 0.996 -24.659 18.331 1.00 14.14 81 LEU B CA 1
ATOM 1682 C C . LEU B 1 81 ? 1.675 -23.721 17.321 1.00 14.10 81 LEU B C 1
ATOM 1683 O O . LEU B 1 81 ? 2.286 -24.169 16.347 1.00 16.93 81 LEU B O 1
ATOM 1688 N N . LEU B 1 82 ? 1.579 -22.419 17.569 1.00 15.04 82 LEU B N 1
ATOM 1689 C CA . LEU B 1 82 ? 2.311 -21.432 16.785 1.00 13.51 82 LEU B CA 1
ATOM 1690 C C . LEU B 1 82 ? 3.412 -20.866 17.672 1.00 15.12 82 LEU B C 1
ATOM 1691 O O . LEU B 1 82 ? 3.125 -20.174 18.647 1.00 15.59 82 LEU B O 1
ATOM 1696 N N . PRO B 1 83 ? 4.680 -21.196 17.369 1.00 16.37 83 PRO B N 1
ATOM 1697 C CA . PRO B 1 83 ? 5.794 -20.654 18.154 1.00 18.74 83 PRO B CA 1
ATOM 1698 C C . PRO B 1 83 ? 5.752 -19.132 18.244 1.00 14.08 83 PRO B C 1
ATOM 1699 O O . PRO B 1 83 ? 5.326 -18.438 17.314 1.00 14.39 83 PRO B O 1
ATOM 1703 N N . GLU B 1 84 ? 6.181 -18.627 19.393 1.00 15.26 84 GLU B N 1
ATOM 1704 C CA . GLU B 1 84 ? 6.136 -17.204 19.686 1.00 13.35 84 GLU B CA 1
ATOM 1705 C C . GLU B 1 84 ? 6.741 -16.316 18.591 1.00 14.67 84 GLU B C 1
ATOM 1706 O O . GLU B 1 84 ? 6.174 -15.281 18.247 1.00 14.52 84 GLU B O 1
ATOM 1712 N N . VAL B 1 85 ? 7.896 -16.698 18.048 1.00 18.43 85 VAL B N 1
ATOM 1713 C CA . VAL B 1 85 ? 8.542 -15.831 17.063 1.00 18.94 85 VAL B CA 1
ATOM 1714 C C . VAL B 1 85 ? 7.642 -15.603 15.851 1.00 18.84 85 VAL B C 1
ATOM 1715 O O . VAL B 1 85 ? 7.575 -14.494 15.311 1.00 21.68 85 VAL B O 1
ATOM 1719 N N . HIS B 1 86 ? 6.915 -16.641 15.447 1.00 17.63 86 HIS B N 1
ATOM 1720 C CA . HIS B 1 86 ? 5.999 -16.513 14.321 1.00 17.80 86 HIS B CA 1
ATOM 1721 C C . HIS B 1 86 ? 4.709 -15.784 14.685 1.00 16.21 86 HIS B C 1
ATOM 1722 O O . HIS B 1 86 ? 4.220 -14.955 13.925 1.00 19.12 86 HIS B O 1
ATOM 1729 N N . ALA B 1 87 ? 4.163 -16.088 15.858 1.00 15.15 87 ALA B N 1
ATOM 1730 C CA . ALA B 1 87 ? 2.964 -15.403 16.342 1.00 14.92 87 ALA B CA 1
ATOM 1731 C C . ALA B 1 87 ? 3.156 -13.887 16.379 1.00 15.38 87 ALA B C 1
ATOM 1732 O O . ALA B 1 87 ? 2.321 -13.123 15.879 1.00 14.67 87 ALA B O 1
ATOM 1734 N N . ARG B 1 88 ? 4.272 -13.452 16.957 1.00 14.59 88 ARG B N 1
ATOM 1735 C CA . ARG B 1 88 ? 4.550 -12.025 17.063 1.00 18.69 88 ARG B CA 1
ATOM 1736 C C . ARG B 1 88 ? 4.766 -11.372 15.704 1.00 20.13 88 ARG B C 1
ATOM 1737 O O . ARG B 1 88 ? 4.309 -10.261 15.466 1.00 24.85 88 ARG B O 1
ATOM 1745 N N . ARG B 1 89 ? 5.450 -12.077 14.812 1.00 16.05 89 ARG B N 1
ATOM 1746 C CA . ARG B 1 89 ? 5.735 -11.563 13.479 1.00 20.61 89 ARG B CA 1
ATOM 1747 C C . ARG B 1 89 ? 4.455 -11.432 12.652 1.00 26.55 89 ARG B C 1
ATOM 1748 O O . ARG B 1 89 ? 4.249 -10.449 11.933 1.00 20.45 89 ARG B O 1
ATOM 1756 N N . LEU B 1 90 ? 3.587 -12.426 12.764 1.00 18.12 90 LEU B N 1
ATOM 1757 C CA . LEU B 1 90 ? 2.400 -12.486 11.923 1.00 19.57 90 LEU B CA 1
ATOM 1758 C C . LEU B 1 90 ? 1.196 -11.765 12.519 1.00 18.11 90 LEU B C 1
ATOM 1759 O O . LEU B 1 90 ? 0.191 -11.567 11.832 1.00 18.77 90 LEU B O 1
ATOM 1764 N N . ARG B 1 91 ? 1.311 -11.348 13.777 1.00 15.40 91 ARG B N 1
ATOM 1765 C CA . ARG B 1 91 ? 0.202 -10.774 14.528 1.00 18.12 91 ARG B CA 1
ATOM 1766 C C . ARG B 1 91 ? -0.967 -11.756 14.551 1.00 16.29 91 ARG B C 1
ATOM 1767 O O . ARG B 1 91 ? -2.092 -11.413 14.181 1.00 17.12 91 ARG B O 1
ATOM 1775 N N . ALA B 1 92 ? -0.680 -12.981 14.973 1.00 14.49 92 ALA B N 1
ATOM 1776 C CA . ALA B 1 92 ? -1.679 -14.049 15.024 1.00 12.75 92 ALA B CA 1
ATOM 1777 C C . ALA B 1 92 ? -1.508 -14.827 16.317 1.00 12.05 92 ALA B C 1
ATOM 1778 O O . ALA B 1 92 ? -0.381 -15.101 16.752 1.00 13.85 92 ALA B O 1
ATOM 1780 N N . LEU B 1 93 ? -2.624 -15.184 16.941 1.00 11.57 93 LEU B N 1
ATOM 1781 C CA . LEU B 1 93 ? -2.603 -15.949 18.181 1.00 13.15 93 LEU B CA 1
ATOM 1782 C C . LEU B 1 93 ? -3.584 -17.099 18.077 1.00 12.12 93 LEU B C 1
ATOM 1783 O O . LEU B 1 93 ? -4.765 -16.879 17.826 1.00 12.62 93 LEU B O 1
ATOM 1788 N N . VAL B 1 94 ? -3.106 -18.324 18.261 1.00 10.08 94 VAL B N 1
ATOM 1789 C CA . VAL B 1 94 ? -3.986 -19.496 18.257 1.00 10.80 94 VAL B CA 1
ATOM 1790 C C . VAL B 1 94 ? -4.662 -19.582 19.608 1.00 13.71 94 VAL B C 1
ATOM 1791 O O . VAL B 1 94 ? -4.005 -19.763 20.632 1.00 15.18 94 VAL B O 1
ATOM 1795 N N . ILE B 1 95 ? -5.982 -19.449 19.618 1.00 11.72 95 ILE B N 1
ATOM 1796 C CA . ILE B 1 95 ? -6.698 -19.348 20.884 1.00 14.71 95 ILE B CA 1
ATOM 1797 C C . ILE B 1 95 ? -7.616 -20.511 21.187 1.00 13.69 95 ILE B C 1
ATOM 1798 O O . ILE B 1 95 ? -8.189 -20.570 22.272 1.00 15.16 95 ILE B O 1
ATOM 1803 N N . GLY B 1 96 ? -7.750 -21.436 20.246 1.00 13.22 96 GLY B N 1
ATOM 1804 C CA . GLY B 1 96 ? -8.571 -22.615 20.484 1.00 14.34 96 GLY B CA 1
ATOM 1805 C C . GLY B 1 96 ? -8.272 -23.752 19.523 1.00 15.90 96 GLY B C 1
ATOM 1806 O O . GLY B 1 96 ? -7.791 -23.498 18.420 1.00 15.15 96 GLY B O 1
ATOM 1807 N N . ARG B 1 97 ? -8.545 -24.992 19.947 1.00 17.20 97 ARG B N 1
ATOM 1808 C CA . ARG B 1 97 ? -8.420 -26.191 19.104 1.00 18.00 97 ARG B CA 1
ATOM 1809 C C . ARG B 1 97 ? -9.610 -27.114 19.372 1.00 21.90 97 ARG B C 1
ATOM 1810 O O . ARG B 1 97 ? -9.779 -27.623 20.487 1.00 24.31 97 ARG B O 1
ATOM 1818 N N . SER B 1 98 ? -10.451 -27.308 18.362 1.00 23.44 98 SER B N 1
ATOM 1819 C CA . SER B 1 98 ? -11.539 -28.283 18.442 1.00 23.89 98 SER B CA 1
ATOM 1820 C C . SER B 1 98 ? -11.365 -29.242 17.282 1.00 18.85 98 SER B C 1
ATOM 1821 O O . SER B 1 98 ? -11.411 -28.838 16.117 1.00 19.26 98 SER B O 1
ATOM 1824 N N . GLY B 1 99 ? -11.143 -30.512 17.597 1.00 24.08 99 GLY B N 1
ATOM 1825 C CA . GLY B 1 99 ? -10.743 -31.466 16.586 1.00 24.65 99 GLY B CA 1
ATOM 1826 C C . GLY B 1 99 ? -9.425 -30.995 16.006 1.00 20.01 99 GLY B C 1
ATOM 1827 O O . GLY B 1 99 ? -8.472 -30.741 16.744 1.00 30.28 99 GLY B O 1
ATOM 1828 N N . ASP B 1 100 ? -9.374 -30.845 14.691 1.00 19.77 100 ASP B N 1
ATOM 1829 C CA . ASP B 1 100 ? -8.171 -30.320 14.054 1.00 23.11 100 ASP B CA 1
ATOM 1830 C C . ASP B 1 100 ? -8.380 -28.913 13.491 1.00 21.04 100 ASP B C 1
ATOM 1831 O O . ASP B 1 100 ? -7.612 -28.437 12.649 1.00 17.90 100 ASP B O 1
ATOM 1836 N N . THR B 1 101 ? -9.417 -28.245 13.985 1.00 14.86 101 THR B N 1
ATOM 1837 C CA . THR B 1 101 ? -9.684 -26.864 13.601 1.00 13.13 101 THR B CA 1
ATOM 1838 C C . THR B 1 101 ? -9.118 -25.926 14.655 1.00 13.72 101 THR B C 1
ATOM 1839 O O . THR B 1 101 ? -9.429 -26.053 15.842 1.00 16.39 101 THR B O 1
ATOM 1843 N N . LEU B 1 102 ? -8.281 -24.990 14.216 1.00 10.82 102 LEU B N 1
ATOM 1844 C CA . LEU B 1 102 ? -7.727 -23.985 15.106 1.00 10.85 102 LEU B CA 1
ATOM 1845 C C . LEU B 1 102 ? -8.496 -22.688 14.963 1.00 12.13 102 LEU B C 1
ATOM 1846 O O . LEU B 1 102 ? -8.787 -22.250 13.844 1.00 13.01 102 LEU B O 1
ATOM 1851 N N . ARG B 1 103 ? -8.819 -22.073 16.099 1.00 12.54 103 ARG B N 1
ATOM 1852 C CA . ARG B 1 103 ? -9.367 -20.724 16.115 1.00 11.18 103 ARG B CA 1
ATOM 1853 C C . ARG B 1 103 ? -8.199 -19.761 16.292 1.00 9.97 103 ARG B C 1
ATOM 1854 O O . ARG B 1 103 ? -7.422 -19.888 17.250 1.00 12.14 103 ARG B O 1
ATOM 1862 N N . ILE B 1 104 ? -8.064 -18.819 15.367 1.00 10.76 104 ILE B N 1
ATOM 1863 C CA . ILE B 1 104 ? -6.907 -17.928 15.337 1.00 10.50 104 ILE B CA 1
ATOM 1864 C C . ILE B 1 104 ? -7.359 -16.476 15.325 1.00 10.09 104 ILE B C 1
ATOM 1865 O O . ILE B 1 104 ? -8.142 -16.067 14.467 1.00 11.41 104 ILE B O 1
ATOM 1870 N N . ALA B 1 105 ? -6.888 -15.713 16.301 1.00 10.40 105 ALA B N 1
ATOM 1871 C CA . ALA B 1 105 ? -7.138 -14.275 16.354 1.00 10.95 105 ALA B CA 1
ATOM 1872 C C . ALA B 1 105 ? -6.041 -13.533 15.609 1.00 10.38 105 ALA B C 1
ATOM 1873 O O . ALA B 1 105 ? -4.853 -13.821 15.774 1.00 12.56 105 ALA B O 1
ATOM 1883 N N . SER B 1 107 ? -5.060 -9.339 14.056 1.00 13.82 107 SER B N 1
ATOM 1884 C CA . SER B 1 107 ? -5.448 -7.932 13.977 1.00 14.17 107 SER B CA 1
ATOM 1885 C C . SER B 1 107 ? -5.493 -7.424 12.532 1.00 16.68 107 SER B C 1
ATOM 1886 O O . SER B 1 107 ? -6.169 -6.434 12.241 1.00 15.48 107 SER B O 1
ATOM 1889 N N . ASP B 1 108 ? -4.791 -8.121 11.641 1.00 12.82 108 ASP B N 1
ATOM 1890 C CA . ASP B 1 108 ? -4.778 -7.813 10.204 1.00 14.44 108 ASP B CA 1
ATOM 1891 C C . ASP B 1 108 ? -5.085 -9.082 9.392 1.00 12.51 108 ASP B C 1
ATOM 1892 O O . ASP B 1 108 ? -4.233 -9.586 8.660 1.00 14.03 108 ASP B O 1
ATOM 1897 N N . PRO B 1 109 ? -6.311 -9.614 9.519 1.00 11.28 109 PRO B N 1
ATOM 1898 C CA . PRO B 1 109 ? -6.626 -10.871 8.829 1.00 11.72 109 PRO B CA 1
ATOM 1899 C C . PRO B 1 109 ? -6.628 -10.749 7.305 1.00 13.87 109 PRO B C 1
ATOM 1900 O O . PRO B 1 109 ? -6.542 -11.777 6.625 1.00 13.79 109 PRO B O 1
ATOM 1904 N N . ALA B 1 110 ? -6.700 -9.523 6.782 1.00 13.15 110 ALA B N 1
ATOM 1905 C CA . ALA B 1 110 ? -6.646 -9.287 5.337 1.00 12.32 110 ALA B CA 1
ATOM 1906 C C . ALA B 1 110 ? -5.231 -9.353 4.764 1.00 14.12 110 ALA B C 1
ATOM 1907 O O . ALA B 1 110 ? -5.046 -9.236 3.550 1.00 17.59 110 ALA B O 1
ATOM 1909 N N . ASP B 1 111 ? -4.241 -9.535 5.634 1.00 12.99 111 ASP B N 1
ATOM 1910 C CA . ASP B 1 111 ? -2.831 -9.591 5.247 1.00 14.13 111 ASP B CA 1
ATOM 1911 C C . ASP B 1 111 ? -2.553 -10.885 4.486 1.00 17.05 111 ASP B C 1
ATOM 1912 O O . ASP B 1 111 ? -2.401 -11.943 5.096 1.00 14.77 111 ASP B O 1
ATOM 1917 N N . LEU B 1 112 ? -2.469 -10.797 3.159 1.00 13.69 112 LEU B N 1
ATOM 1918 C CA . LEU B 1 112 ? -2.264 -11.970 2.321 1.00 14.03 112 LEU B CA 1
ATOM 1919 C C . LEU B 1 112 ? -0.989 -12.725 2.677 1.00 18.01 112 LEU B C 1
ATOM 1920 O O . LEU B 1 112 ? -0.964 -13.957 2.730 1.00 16.24 112 LEU B O 1
ATOM 1925 N N . PHE B 1 113 ? 0.086 -11.993 2.911 1.00 15.42 113 PHE B N 1
ATOM 1926 C CA . PHE B 1 113 ? 1.353 -12.667 3.151 1.00 15.81 113 PHE B CA 1
ATOM 1927 C C . PHE B 1 113 ? 1.397 -13.349 4.514 1.00 15.26 113 PHE B C 1
ATOM 1928 O O . PHE B 1 113 ? 1.964 -14.436 4.652 1.00 18.26 113 PHE B O 1
ATOM 1936 N N . ALA B 1 114 ? 0.752 -12.746 5.506 1.00 15.56 114 ALA B N 1
ATOM 1937 C CA . ALA B 1 114 ? 0.570 -13.419 6.792 1.00 16.77 114 ALA B CA 1
ATOM 1938 C C . ALA B 1 114 ? -0.284 -14.691 6.659 1.00 19.59 114 ALA B C 1
ATOM 1939 O O . ALA B 1 114 ? -0.000 -15.708 7.290 1.00 15.88 114 ALA B O 1
ATOM 1941 N N . GLN B 1 115 ? -1.333 -14.633 5.844 1.00 15.96 115 GLN B N 1
ATOM 1942 C CA . GLN B 1 115 ? -2.171 -15.802 5.611 1.00 14.48 115 GLN B CA 1
ATOM 1943 C C . GLN B 1 115 ? -1.365 -16.940 4.982 1.00 16.69 115 GLN B C 1
ATOM 1944 O O . GLN B 1 115 ? -1.470 -18.104 5.383 1.00 16.16 115 GLN B O 1
ATOM 1950 N N . GLU B 1 116 ? -0.536 -16.591 4.008 1.00 14.27 116 GLU B N 1
ATOM 1951 C CA . GLU B 1 116 ? 0.342 -17.565 3.365 1.00 16.63 116 GLU B CA 1
ATOM 1952 C C . GLU B 1 116 ? 1.340 -18.163 4.363 1.00 15.53 116 GLU B C 1
ATOM 1953 O O . GLU B 1 116 ? 1.584 -19.370 4.367 1.00 16.33 116 GLU B O 1
ATOM 1959 N N . ALA B 1 117 ? 1.887 -17.321 5.234 1.00 14.23 117 ALA B N 1
ATOM 1960 C CA . ALA B 1 117 ? 2.837 -17.782 6.246 1.00 15.41 117 ALA B CA 1
ATOM 1961 C C . ALA B 1 117 ? 2.167 -18.724 7.250 1.00 19.84 117 ALA B C 1
ATOM 1962 O O . ALA B 1 117 ? 2.724 -19.755 7.620 1.00 19.02 117 ALA B O 1
ATOM 1964 N N . LEU B 1 118 ? 0.976 -18.359 7.706 1.00 18.27 118 LEU B N 1
ATOM 1965 C CA . LEU B 1 118 ? 0.243 -19.189 8.659 1.00 16.92 118 LEU B CA 1
ATOM 1966 C C . LEU B 1 118 ? -0.009 -20.594 8.098 1.00 17.28 118 LEU B C 1
ATOM 1967 O O . LEU B 1 118 ? 0.137 -21.595 8.801 1.00 19.39 118 LEU B O 1
ATOM 1972 N N . LEU B 1 119 ? -0.385 -20.673 6.829 1.00 15.40 119 LEU B N 1
ATOM 1973 C CA . LEU B 1 119 ? -0.565 -21.963 6.172 1.00 18.20 119 LEU B CA 1
ATOM 1974 C C . LEU B 1 119 ? 0.726 -22.784 6.214 1.00 20.33 119 LEU B C 1
ATOM 1975 O O . LEU B 1 119 ? 0.703 -23.998 6.422 1.00 20.35 119 LEU B O 1
ATOM 1980 N N . ASN B 1 120 ? 1.856 -22.119 6.004 1.00 17.73 120 ASN B N 1
ATOM 1981 C CA . ASN B 1 120 ? 3.143 -22.803 6.050 1.00 18.47 120 ASN B CA 1
ATOM 1982 C C . ASN B 1 120 ? 3.534 -23.257 7.450 1.00 17.97 120 ASN B C 1
ATOM 1983 O O . ASN B 1 120 ? 4.119 -24.323 7.620 1.00 19.57 120 ASN B O 1
ATOM 1988 N N . GLN B 1 121 ? 3.221 -22.435 8.445 1.00 15.23 121 GLN B N 1
ATOM 1989 C CA . GLN B 1 121 ? 3.572 -22.739 9.828 1.00 16.05 121 GLN B CA 1
ATOM 1990 C C . GLN B 1 121 ? 2.608 -23.710 10.533 1.00 17.50 121 GLN B C 1
ATOM 1991 O O . GLN B 1 121 ? 3.000 -24.408 11.457 1.00 17.23 121 GLN B O 1
ATOM 1997 N N . LEU B 1 122 ? 1.352 -23.769 10.079 1.00 13.72 122 LEU B N 1
ATOM 1998 C CA . LEU B 1 122 ? 0.340 -24.628 10.708 1.00 12.90 122 LEU B CA 1
ATOM 1999 C C . LEU B 1 122 ? -0.342 -25.512 9.669 1.00 16.79 122 LEU B C 1
ATOM 2000 O O . LEU B 1 122 ? -1.556 -25.437 9.492 1.00 15.47 122 LEU B O 1
ATOM 2005 N N . PRO B 1 123 ? 0.427 -26.352 8.971 1.00 13.77 123 PRO B N 1
ATOM 2006 C CA . PRO B 1 123 ? -0.178 -27.119 7.881 1.00 17.72 123 PRO B CA 1
ATOM 2007 C C . PRO B 1 123 ? -1.089 -28.204 8.424 1.00 18.18 123 PRO B C 1
ATOM 2008 O O . PRO B 1 123 ? -0.904 -28.656 9.555 1.00 17.05 123 PRO B O 1
ATOM 2012 N N . ASP B 1 124 ? -2.090 -28.568 7.625 1.00 16.49 124 ASP B N 1
ATOM 2013 C CA . ASP B 1 124 ? -2.987 -29.692 7.893 1.00 19.53 124 ASP B CA 1
ATOM 2014 C C . ASP B 1 124 ? -4.019 -29.466 9.003 1.00 18.90 124 ASP B C 1
ATOM 2015 O O . ASP B 1 124 ? -4.685 -30.406 9.437 1.00 21.57 124 ASP B O 1
ATOM 2020 N N . TYR B 1 125 ? -4.155 -28.219 9.446 1.00 13.64 125 TYR B N 1
ATOM 2021 C CA . TYR B 1 125 ? -5.219 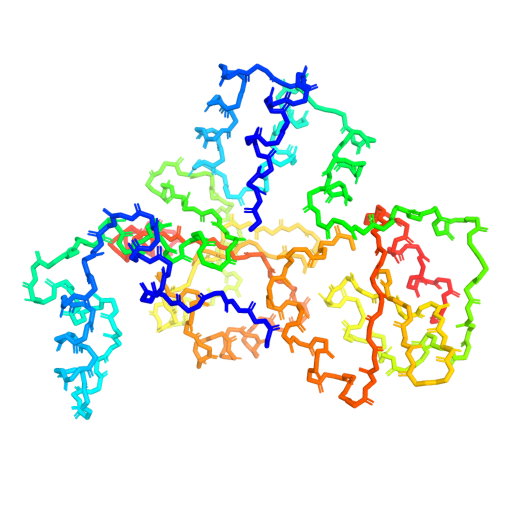-27.848 10.375 1.00 14.14 125 TYR B CA 1
ATOM 2022 C C . TYR B 1 125 ? -6.303 -27.092 9.627 1.00 12.97 125 TYR B C 1
ATOM 2023 O O . TYR B 1 125 ? -6.019 -26.350 8.680 1.00 15.77 125 TYR B O 1
ATOM 2032 N N . GLY B 1 126 ? -7.543 -27.252 10.074 1.00 14.41 126 GLY B N 1
ATOM 2033 C CA . GLY B 1 126 ? -8.603 -26.345 9.667 1.00 13.53 126 GLY B CA 1
ATOM 2034 C C . GLY B 1 126 ? -8.412 -25.013 10.377 1.00 12.13 126 GLY B C 1
ATOM 2035 O O . GLY B 1 126 ? -7.887 -24.984 11.492 1.00 12.20 126 GLY B O 1
ATOM 2036 N N . PHE B 1 127 ? -8.809 -23.915 9.731 1.00 10.69 127 PHE B N 1
ATOM 2037 C CA . PHE B 1 127 ? -8.683 -22.573 10.322 1.00 11.16 127 PHE B CA 1
ATOM 2038 C C . PHE B 1 127 ? -10.034 -21.886 10.454 1.00 12.04 127 PHE B C 1
ATOM 2039 O O . PHE B 1 127 ? -10.820 -21.870 9.505 1.00 13.24 127 PHE B O 1
ATOM 2047 N N . GLU B 1 128 ? -10.275 -21.287 11.613 1.00 11.87 128 GLU B N 1
ATOM 2048 C CA . GLU B 1 128 ? -11.369 -20.342 11.814 1.00 11.43 128 GLU B CA 1
ATOM 2049 C C . GLU B 1 128 ? -10.750 -19.059 12.356 1.00 10.29 128 GLU B C 1
ATOM 2050 O O . GLU B 1 128 ? -10.000 -19.102 13.325 1.00 15.64 128 GLU B O 1
ATOM 2056 N N . PHE B 1 129 ? -11.059 -17.919 11.758 1.00 10.82 129 PHE B N 1
ATOM 2057 C CA . PHE B 1 129 ? -10.433 -16.670 12.166 1.00 11.17 129 PHE B CA 1
ATOM 2058 C C . PHE B 1 129 ? -11.380 -15.753 12.903 1.00 11.29 129 PHE B C 1
ATOM 2059 O O . PHE B 1 129 ? -12.586 -15.726 12.639 1.00 12.40 129 PHE B O 1
ATOM 2067 N N . VAL B 1 130 ? -10.817 -14.984 13.823 1.00 10.65 130 VAL B N 1
ATOM 2068 C CA . VAL B 1 130 ? -11.543 -13.920 14.492 1.00 12.45 130 VAL B CA 1
ATOM 2069 C C . VAL B 1 130 ? -10.647 -12.685 14.484 1.00 11.80 130 VAL B C 1
ATOM 2070 O O . VAL B 1 130 ? -9.417 -12.790 14.439 1.00 10.88 130 VAL B O 1
ATOM 2074 N N . ILE B 1 131 ? -11.256 -11.514 14.525 1.00 12.25 131 ILE B N 1
ATOM 2075 C CA . ILE B 1 131 ? -10.499 -10.273 14.494 1.00 10.31 131 ILE B CA 1
ATOM 2076 C C . ILE B 1 131 ? -10.447 -9.612 15.866 1.00 11.77 131 ILE B C 1
ATOM 2077 O O . ILE B 1 131 ? -11.454 -9.523 16.570 1.00 13.40 131 ILE B O 1
ATOM 2082 N N . ALA B 1 132 ? -9.247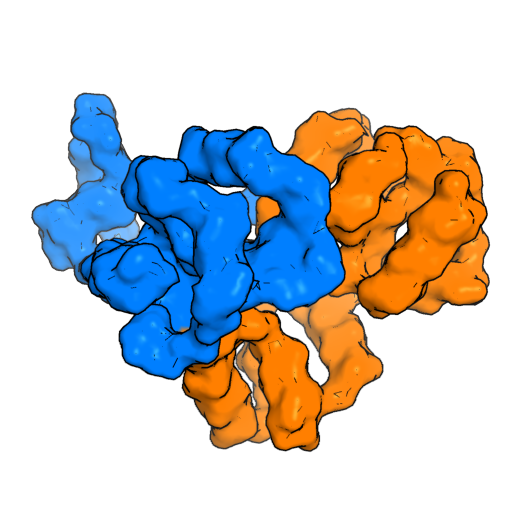 -9.213 16.274 1.00 14.13 132 ALA B N 1
ATOM 2083 C CA . ALA B 1 132 ? -9.061 -8.540 17.554 1.00 15.40 132 ALA B CA 1
ATOM 2084 C C . ALA B 1 132 ? -8.260 -7.267 17.334 1.00 12.98 132 ALA B C 1
ATOM 2085 O O . ALA B 1 132 ? -7.524 -7.165 16.367 1.00 15.37 132 ALA B O 1
ATOM 2087 N N . PRO B 1 133 ? -8.411 -6.285 18.234 1.00 15.43 133 PRO B N 1
ATOM 2088 C CA . PRO B 1 133 ? -7.549 -5.101 18.205 1.00 18.53 133 PRO B CA 1
ATOM 2089 C C . PRO B 1 133 ? -6.078 -5.495 18.377 1.00 13.82 133 PRO B C 1
ATOM 2090 O O . PRO B 1 133 ? -5.777 -6.407 19.156 1.00 15.70 133 PRO B O 1
ATOM 2094 N N . GLU B 1 134 ? -5.180 -4.821 17.667 1.00 16.18 134 GLU B N 1
ATOM 2095 C CA . GLU B 1 134 ? -3.759 -5.139 17.756 1.00 17.30 134 GLU B CA 1
ATOM 2096 C C . GLU B 1 134 ? -3.254 -5.051 19.195 1.00 16.34 134 GLU B C 1
ATOM 2097 O O . GLU B 1 134 ? -2.445 -5.873 19.614 1.00 20.25 134 GLU B O 1
ATOM 2103 N N . LYS B 1 135 ? -3.748 -4.079 19.958 1.00 19.78 135 LYS B N 1
ATOM 2104 C CA . LYS B 1 135 ? -3.349 -3.920 21.358 1.00 23.73 135 LYS B CA 1
ATOM 2105 C C . LYS B 1 135 ? -3.619 -5.191 22.169 1.00 22.47 135 LYS B C 1
ATOM 2106 O O . LYS B 1 135 ? -2.805 -5.607 22.998 1.00 20.33 135 LYS B O 1
ATOM 2112 N N . GLN B 1 136 ? -4.762 -5.817 21.920 1.00 17.56 136 GLN B N 1
ATOM 2113 C CA . GLN B 1 136 ? -5.127 -7.023 22.651 1.00 19.23 136 GLN B CA 1
ATOM 2114 C C . GLN B 1 136 ? -4.279 -8.219 22.249 1.00 18.32 136 GLN B C 1
ATOM 2115 O O . GLN B 1 136 ? -3.924 -9.032 23.100 1.00 19.62 136 GLN B O 1
ATOM 2121 N N . LEU B 1 137 ? -3.961 -8.322 20.960 1.00 16.08 137 LEU B N 1
ATOM 2122 C CA . LEU B 1 137 ? -3.044 -9.358 20.488 1.00 18.54 137 LEU B CA 1
ATOM 2123 C C . LEU B 1 137 ? -1.709 -9.226 21.187 1.00 18.64 137 LEU B C 1
ATOM 2124 O O . LEU B 1 137 ? -1.172 -10.199 21.717 1.00 18.72 137 LEU B O 1
ATOM 2129 N N . VAL B 1 138 ? -1.173 -8.009 21.176 1.00 17.08 138 VAL B N 1
ATOM 2130 C CA . VAL B 1 138 ? 0.133 -7.738 21.766 1.00 22.51 138 VAL B CA 1
ATOM 2131 C C . VAL B 1 138 ? 0.172 -8.085 23.258 1.00 23.09 138 VAL B C 1
ATOM 2132 O O . VAL B 1 138 ? 1.139 -8.686 23.735 1.00 24.14 138 VAL B O 1
ATOM 2136 N N . ASP B 1 139 ? -0.880 -7.729 23.986 1.00 20.84 139 ASP B N 1
ATOM 2137 C CA . ASP B 1 139 ? -1.013 -8.118 25.386 1.00 22.40 139 ASP B CA 1
ATOM 2138 C C . ASP B 1 139 ? -1.132 -9.638 25.522 1.00 27.73 139 ASP B C 1
ATOM 2139 O O . ASP B 1 139 ? -0.637 -10.228 26.482 1.00 24.68 139 ASP B O 1
ATOM 2144 N N . GLY B 1 140 ? -1.799 -10.267 24.561 1.00 21.15 140 GLY B N 1
ATOM 2145 C CA . GLY B 1 140 ? -1.958 -11.708 24.565 1.00 20.33 140 GLY B CA 1
ATOM 2146 C C . GLY B 1 140 ? -0.634 -12.438 24.445 1.00 15.99 140 GLY B C 1
ATOM 2147 O O . GLY B 1 140 ? -0.420 -13.459 25.103 1.00 19.46 140 GLY B O 1
ATOM 2148 N N . PHE B 1 141 ? 0.260 -11.930 23.604 1.00 15.61 141 PHE B N 1
ATOM 2149 C CA . PHE B 1 141 ? 1.578 -12.545 23.454 1.00 16.64 141 PHE B CA 1
ATOM 2150 C C . PHE B 1 141 ? 2.333 -12.538 24.784 1.00 20.33 141 PHE B C 1
ATOM 2151 O O . PHE B 1 141 ? 2.980 -13.521 25.150 1.00 19.01 141 PHE B O 1
ATOM 2159 N N . ASP B 1 142 ? 2.241 -11.427 25.507 1.00 18.77 142 ASP B N 1
ATOM 2160 C CA . ASP B 1 142 ? 2.887 -11.329 26.811 1.00 21.32 142 ASP B CA 1
ATOM 2161 C C . ASP B 1 142 ? 2.239 -12.255 27.834 1.00 19.58 142 ASP B C 1
ATOM 2162 O O . ASP B 1 142 ? 2.912 -12.813 28.703 1.00 22.92 142 ASP B O 1
ATOM 2167 N N . ARG B 1 143 ? 0.928 -12.418 27.725 1.00 18.71 143 ARG B N 1
ATOM 2168 C CA . ARG B 1 143 ? 0.180 -13.193 28.701 1.00 18.15 143 ARG B CA 1
ATOM 2169 C C . ARG B 1 143 ? 0.333 -14.703 28.514 1.00 18.65 143 ARG B C 1
ATOM 2170 O O . ARG B 1 143 ? 0.419 -15.445 29.489 1.00 21.96 143 ARG B O 1
ATOM 2178 N N . TYR B 1 144 ? 0.372 -15.153 27.263 1.00 17.55 144 TYR B N 1
ATOM 2179 C CA . TYR B 1 144 ? 0.273 -16.586 26.973 1.00 15.23 144 TYR B CA 1
ATOM 2180 C C . TYR B 1 144 ? 1.573 -17.257 26.555 1.00 20.02 144 TYR B C 1
ATOM 2181 O O . TYR B 1 144 ? 1.610 -18.473 26.357 1.00 20.33 144 TYR B O 1
ATOM 2190 N N . TYR B 1 145 ? 2.632 -16.472 26.403 1.00 17.35 145 TYR B N 1
ATOM 2191 C CA . TYR B 1 145 ? 3.968 -17.042 26.264 1.00 16.52 145 TYR B CA 1
ATOM 2192 C C . TYR B 1 145 ? 4.821 -16.663 27.473 1.00 23.60 145 TYR B C 1
ATOM 2193 O O . TYR B 1 145 ? 5.630 -15.731 27.406 1.00 25.78 145 TYR B O 1
#

Nearest PDB structures (foldseek):
  5htl-assembly1_B  TM=1.007E+00  e=1.238E-27  Vibrio cholerae
  8pdk-assembly1_A  TM=8.787E-01  e=1.205E-09  Thermus thermophilus HB27
  8pfa-assembly1_B  TM=8.838E-01  e=3.186E-09  Thermus thermophilus HB27
  7lko-assembly2_A  TM=7.368E-01  e=2.227E-08  Xanthomonas citri pv. citri str. 306
  7lkm-assembly2_B  TM=7.299E-01  e=2.977E-07  Xanthomonas citri pv. citri str. 306

Organism: Vibrio cholerae serotype O1 (strain ATCC 39315 / El Tor Inaba N16961) (NCBI:txid243277)

B-factor: mean 22.08, std 11.28, range [8.6, 67.95]

InterPro domains:
  IPR001482 Type II/IV secretion system domain [PF00437] (177-559)
  IPR003593 AAA+ ATPase domain [SM00382] (315-436)
  IPR007831 Type II secretion system protein GspE, N-terminal [PF05157] (62-149)
  IPR027417 P-loop containing nucleoside triphosphate hydrolase [G3DSA:3.40.50.300] (291-564)
  IPR027417 P-loop containing nucleoside triphosphate hydrolase [SSF52540] (175-559)
  IPR037257 Type II secretion system protein GspE, N-terminal superfamily [G3DSA:3.30.300.160] (65-145)
  IPR037257 Type II secretion system protein GspE, N-terminal superfamily [SSF160246] (3-146)
  IPR061298 Bacterial type II secretion system protein, E signature [PS00662] (382-396)

Radius of gyration: 19.83 Å; Cα contacts (8 Å, |Δi|>4): 395; chains: 2; bounding box: 46×44×55 Å